Protein AF-A0A9P0KV35-F1 (afdb_monomer_lite)

Organism: Acanthoscelides obtectus (NCBI:txid200917)

InterPro domains:
  IPR023340 UMA domain [PS51497] (11-60)
  IPR038870 Ubiquitin-associated protein 1 [PTHR15960] (10-180)

Foldseek 3Di:
DDPDDDPPDPCVPPDDDDDPVPDPDDDDDDDPVVVVVVVVVVVVVVPPDPDPCPVVVVVVVVVVVVVVVVVVVVVVVVVVVVVVVVVVVVVVVVVVVVVPDDDDDDDDDDDDDDDDDPPPPPPPPPPPPPDDDPPDPDPDDPPPPPPVPPVVVVPPPPPDVCNPPDDDDDPPVVVVCVVVVVPPPPD

Sequence (187 aa):
MSWKQGLDCYTDSIKVKISEKYKPPLRINLPMTYAQRLVLNKQTQDSNLYYEFGLENSVLDQIKAWRGSRHQMLQERKIKLEKARDEIKECLQQIEQKTGNSTINTKNIESSSDNAVYQSMNHHSNILTPIPLSCTKNQVTMEVKDKNINISDFENDTYSPFDNMELKSINDIEELAQIWGQSWKLF

Secondary structure (DSSP, 8-state):
---------TTTTS-----GGGSPPPPP---HHHHHHHHHHHHHHHTS-----HHHHHHHHHHHHHHHHHHHHHHHHHHHHHHHHHHHHHHHHHHHHHTTS-----------------------SSTTS---------------------GGGSS-----TTTT-------HHHHHHHHHHGGGS--

Structure (mmCIF, N/CA/C/O backbone):
data_AF-A0A9P0KV35-F1
#
_entry.id   AF-A0A9P0KV35-F1
#
loop_
_atom_site.group_PDB
_atom_site.id
_atom_site.type_symbol
_atom_site.label_atom_id
_atom_site.label_alt_id
_atom_site.label_comp_id
_atom_site.label_asym_id
_atom_site.label_entity_id
_atom_site.label_seq_id
_atom_site.pdbx_PDB_ins_code
_atom_site.Cartn_x
_atom_site.Cartn_y
_atom_site.Cartn_z
_atom_site.occupancy
_atom_site.B_iso_or_equiv
_atom_site.auth_seq_id
_atom_site.auth_comp_id
_atom_site.auth_asym_id
_atom_site.auth_atom_id
_atom_site.pdbx_PDB_model_num
ATOM 1 N N . MET A 1 1 ? 14.636 -40.982 -34.889 1.00 40.19 1 MET A N 1
ATOM 2 C CA . MET A 1 1 ? 13.806 -41.170 -36.096 1.00 40.19 1 MET A CA 1
ATOM 3 C C . MET A 1 1 ? 14.377 -40.287 -37.187 1.00 40.19 1 MET A C 1
ATOM 5 O O . MET A 1 1 ? 14.419 -39.075 -37.023 1.00 40.19 1 MET A O 1
ATOM 9 N N . SER A 1 2 ? 14.957 -40.929 -38.196 1.00 50.44 2 SER A N 1
ATOM 10 C CA . SER A 1 2 ? 15.720 -40.317 -39.282 1.00 50.44 2 SER A CA 1
ATOM 11 C C . SER A 1 2 ? 14.780 -40.041 -40.451 1.00 50.44 2 SER A C 1
ATOM 13 O O . SER A 1 2 ? 14.241 -40.982 -41.024 1.00 50.44 2 SER A O 1
ATOM 15 N N . TRP A 1 3 ? 14.582 -38.772 -40.803 1.00 51.91 3 TRP A N 1
ATOM 16 C CA . TRP A 1 3 ? 13.937 -38.397 -42.060 1.00 51.91 3 TRP A CA 1
ATOM 17 C C . TRP A 1 3 ? 15.035 -38.172 -43.099 1.00 51.91 3 TRP A C 1
ATOM 19 O O . TRP A 1 3 ? 15.499 -37.054 -43.303 1.00 51.91 3 TRP A O 1
ATOM 29 N N . LYS A 1 4 ? 15.507 -39.255 -43.719 1.00 65.69 4 LYS A N 1
ATOM 30 C CA . LYS A 1 4 ? 16.316 -39.180 -44.939 1.00 65.69 4 LYS A CA 1
ATOM 31 C C . LYS A 1 4 ? 15.820 -40.193 -45.961 1.00 65.69 4 LYS A C 1
ATOM 33 O O . LYS A 1 4 ? 16.299 -41.315 -46.008 1.00 65.69 4 LYS A O 1
ATOM 38 N N . GLN A 1 5 ? 14.870 -39.735 -46.764 1.00 54.56 5 GLN A N 1
ATOM 39 C CA . GLN A 1 5 ? 14.552 -40.123 -48.141 1.00 54.56 5 GLN A CA 1
ATOM 40 C C . GLN A 1 5 ? 13.443 -39.148 -48.552 1.00 54.56 5 GLN A C 1
ATOM 42 O O . GLN A 1 5 ? 12.474 -38.992 -47.825 1.00 54.56 5 GLN A O 1
ATOM 47 N N . GLY A 1 6 ? 13.502 -38.391 -49.630 1.00 56.22 6 GLY A N 1
ATOM 48 C CA . GLY A 1 6 ? 14.409 -38.342 -50.755 1.00 56.22 6 GLY A CA 1
ATOM 49 C C . GLY A 1 6 ? 13.621 -37.586 -51.811 1.00 56.22 6 GLY A C 1
ATOM 50 O O . GLY A 1 6 ? 12.547 -38.031 -52.185 1.00 56.22 6 GLY A O 1
ATOM 51 N N . LEU A 1 7 ? 14.102 -36.423 -52.214 1.00 54.31 7 LEU A N 1
ATOM 52 C CA . LEU A 1 7 ? 13.703 -35.752 -53.441 1.00 54.31 7 LEU A CA 1
ATOM 53 C C . LEU A 1 7 ? 14.750 -34.661 -53.613 1.00 54.31 7 LEU A C 1
ATOM 55 O O . LEU A 1 7 ? 14.538 -33.516 -53.233 1.00 54.31 7 LEU A O 1
ATOM 59 N N . ASP A 1 8 ? 15.913 -35.049 -54.135 1.00 61.78 8 ASP A N 1
ATOM 60 C CA . ASP A 1 8 ? 16.726 -34.090 -54.871 1.00 61.78 8 ASP A CA 1
ATOM 61 C C . ASP A 1 8 ? 15.846 -33.712 -56.062 1.00 61.78 8 ASP A C 1
ATOM 63 O O . ASP A 1 8 ? 15.796 -34.425 -57.070 1.00 61.78 8 ASP A O 1
ATOM 67 N N . CYS A 1 9 ? 14.996 -32.695 -55.891 1.00 63.47 9 CYS A N 1
ATOM 68 C CA . CYS A 1 9 ? 14.119 -32.312 -56.974 1.00 63.47 9 CYS A CA 1
ATOM 69 C C . CYS A 1 9 ? 15.035 -31.820 -58.097 1.00 63.47 9 CYS A C 1
ATOM 71 O O . CYS A 1 9 ? 16.026 -31.133 -57.855 1.00 63.47 9 CYS A O 1
ATOM 73 N N . TYR A 1 10 ? 14.760 -32.231 -59.335 1.00 70.56 10 TYR A N 1
ATOM 74 C CA . TYR A 1 10 ? 15.577 -31.902 -60.513 1.00 70.56 10 TYR A CA 1
ATOM 75 C C . TYR A 1 10 ? 15.897 -30.393 -60.617 1.00 70.56 10 TYR A C 1
ATOM 77 O O . TYR A 1 10 ? 16.889 -29.990 -61.216 1.00 70.56 10 TYR A O 1
ATOM 85 N N . THR A 1 11 ? 15.079 -29.558 -59.974 1.00 77.88 11 THR A N 1
ATOM 86 C CA . THR A 1 11 ? 15.221 -28.109 -59.884 1.00 77.88 11 THR A CA 1
ATOM 87 C C . THR A 1 11 ? 16.122 -27.595 -58.752 1.00 77.88 11 THR A C 1
ATOM 89 O O . THR A 1 11 ? 16.560 -26.453 -58.842 1.00 77.88 11 THR A O 1
ATOM 92 N N . ASP A 1 12 ? 16.455 -28.385 -57.725 1.00 75.50 12 ASP A N 1
ATOM 93 C CA . ASP A 1 12 ? 17.283 -27.940 -56.584 1.00 75.50 12 ASP A CA 1
ATOM 94 C C . ASP A 1 12 ? 18.753 -27.713 -56.958 1.00 75.50 12 ASP A C 1
ATOM 96 O O . ASP A 1 12 ? 19.436 -26.876 -56.369 1.00 75.50 12 ASP A O 1
ATOM 100 N N . SER A 1 13 ? 19.254 -28.420 -57.973 1.00 78.50 13 SER A N 1
ATOM 101 C CA . SER A 1 13 ? 20.614 -28.222 -58.498 1.00 78.50 13 SER A CA 1
ATOM 102 C C . SER A 1 13 ? 20.710 -27.060 -59.500 1.00 78.50 13 SER A C 1
ATOM 104 O O . SER A 1 13 ? 21.805 -26.712 -59.954 1.00 78.50 13 SER A O 1
ATOM 106 N N . ILE A 1 14 ? 19.586 -26.402 -59.810 1.00 81.94 14 ILE A N 1
ATOM 107 C CA . ILE A 1 14 ? 19.532 -25.243 -60.701 1.00 81.94 14 ILE A CA 1
ATOM 108 C C . ILE A 1 14 ? 19.798 -23.972 -59.888 1.00 81.94 14 ILE A C 1
ATOM 110 O O . ILE A 1 14 ? 18.981 -23.523 -59.086 1.00 81.94 14 ILE A O 1
ATOM 114 N N . LYS A 1 15 ? 20.946 -23.331 -60.132 1.00 83.19 15 LYS A N 1
ATOM 115 C CA . LYS A 1 15 ? 21.285 -22.038 -59.519 1.00 83.19 15 LYS A CA 1
ATOM 116 C C . LYS A 1 15 ? 20.395 -20.933 -60.087 1.00 83.19 15 LYS A C 1
ATOM 118 O O . LYS A 1 15 ? 20.689 -20.364 -61.137 1.00 83.19 15 LYS A O 1
ATOM 123 N N . VAL A 1 16 ? 19.326 -20.597 -59.376 1.00 81.31 16 VAL A N 1
ATOM 124 C CA . VAL A 1 16 ? 18.454 -19.470 -59.725 1.00 81.31 16 VAL A CA 1
ATOM 125 C C . VAL A 1 16 ? 18.936 -18.177 -59.068 1.00 81.31 16 VAL A C 1
ATOM 127 O O . VAL A 1 16 ? 19.278 -18.138 -57.886 1.00 81.31 16 VAL A O 1
ATOM 130 N N . LYS A 1 17 ? 18.950 -17.080 -59.831 1.00 87.06 17 LYS A N 1
ATOM 131 C CA . LYS A 1 17 ? 19.185 -15.736 -59.292 1.00 87.06 17 LYS A CA 1
ATOM 132 C C . LYS A 1 17 ? 17.841 -15.065 -59.057 1.00 87.06 17 LYS A C 1
ATOM 134 O O . LYS A 1 17 ? 17.164 -14.656 -59.997 1.00 87.06 17 LYS A O 1
ATOM 139 N N . ILE A 1 18 ? 17.461 -14.939 -57.794 1.00 86.56 18 ILE A N 1
ATOM 140 C CA . ILE A 1 18 ? 16.239 -14.233 -57.416 1.00 86.56 18 ILE A CA 1
ATOM 141 C C . ILE A 1 18 ? 16.475 -12.728 -57.598 1.00 86.56 18 ILE A C 1
ATOM 143 O O . ILE A 1 18 ? 17.462 -12.173 -57.106 1.00 86.56 18 ILE A O 1
ATOM 147 N N . SER A 1 19 ? 15.579 -12.068 -58.330 1.00 90.25 19 SER A N 1
ATOM 148 C CA . SER A 1 19 ? 15.599 -10.608 -58.480 1.00 90.25 19 SER A CA 1
ATOM 149 C C . SER A 1 19 ? 15.106 -9.917 -57.205 1.00 90.25 19 SER A C 1
ATOM 151 O O . SER A 1 19 ? 14.366 -10.501 -56.418 1.00 90.25 19 SER A O 1
ATOM 153 N N . GLU A 1 20 ? 15.509 -8.664 -56.994 1.00 88.25 20 GLU A N 1
ATOM 154 C CA . GLU A 1 20 ? 15.182 -7.892 -55.785 1.00 88.25 20 GLU A CA 1
ATOM 155 C C . GLU A 1 20 ? 13.673 -7.818 -55.501 1.00 88.25 20 GLU A C 1
ATOM 157 O O . GLU A 1 20 ? 13.268 -7.918 -54.349 1.00 88.25 20 GLU A O 1
ATOM 162 N N . LYS A 1 21 ? 12.838 -7.789 -56.550 1.00 89.06 21 LYS A N 1
ATOM 163 C CA . LYS A 1 21 ? 11.367 -7.766 -56.454 1.00 89.06 21 LYS A CA 1
ATOM 164 C C . LYS A 1 21 ? 10.736 -8.986 -55.767 1.00 89.06 21 LYS A C 1
ATOM 166 O O . LYS A 1 21 ? 9.583 -8.914 -55.365 1.00 89.06 21 LYS A O 1
ATOM 171 N N . TYR A 1 22 ? 11.465 -10.099 -55.664 1.00 91.00 22 TYR A N 1
ATOM 172 C CA . TYR A 1 22 ? 11.008 -11.317 -54.984 1.00 91.00 22 TYR A CA 1
ATOM 173 C C . TYR A 1 22 ? 11.763 -11.580 -53.677 1.00 91.00 22 TYR A C 1
ATOM 175 O O . TYR A 1 22 ? 11.521 -12.594 -53.022 1.00 91.00 22 TYR A O 1
ATOM 183 N N . LYS A 1 23 ? 12.691 -10.697 -53.284 1.00 90.00 23 LYS A N 1
ATOM 184 C CA . LYS A 1 23 ? 13.297 -10.768 -51.955 1.00 90.00 23 LYS A CA 1
ATOM 185 C C . LYS A 1 23 ? 12.290 -10.241 -50.926 1.00 90.00 23 LYS A C 1
ATOM 187 O O . LYS A 1 23 ? 11.616 -9.248 -51.200 1.00 90.00 23 LYS A O 1
ATOM 192 N N . PRO A 1 24 ? 12.187 -10.859 -49.737 1.00 92.38 24 PRO A N 1
ATOM 193 C CA . PRO A 1 24 ? 11.413 -10.285 -48.647 1.00 92.38 24 PRO A CA 1
ATOM 194 C C . PRO A 1 24 ? 11.874 -8.848 -48.347 1.00 92.38 24 PRO A C 1
ATOM 196 O O . PRO A 1 24 ? 13.082 -8.589 -48.378 1.00 92.38 24 PRO A O 1
ATOM 199 N N . PRO A 1 25 ? 10.957 -7.921 -48.022 1.00 92.44 25 PRO A N 1
ATOM 200 C CA . PRO A 1 25 ? 11.324 -6.556 -47.661 1.00 92.44 25 PRO A CA 1
ATOM 201 C C . PRO A 1 25 ? 12.310 -6.521 -46.487 1.00 92.44 25 PRO A C 1
ATOM 203 O O . PRO A 1 25 ? 12.147 -7.269 -45.511 1.00 92.44 25 PRO A O 1
ATOM 206 N N . LEU A 1 26 ? 13.309 -5.633 -46.563 1.00 86.69 26 LEU A N 1
ATOM 207 C CA . LEU A 1 26 ? 14.276 -5.450 -45.481 1.00 86.69 26 LEU A CA 1
ATOM 208 C C . LEU A 1 26 ? 13.557 -5.065 -44.185 1.00 86.69 26 LEU A C 1
ATOM 210 O O . LEU A 1 26 ? 12.627 -4.258 -44.172 1.00 86.69 26 LEU A O 1
ATOM 214 N N . ARG A 1 27 ? 14.007 -5.646 -43.072 1.00 88.31 27 ARG A N 1
ATOM 215 C CA . ARG A 1 27 ? 13.524 -5.273 -41.743 1.00 88.31 27 ARG A CA 1
ATOM 216 C C . ARG A 1 27 ? 14.091 -3.900 -41.391 1.00 88.31 27 ARG A C 1
ATOM 218 O O . ARG A 1 27 ? 15.309 -3.731 -41.342 1.00 88.31 27 ARG A O 1
ATOM 225 N N . ILE A 1 28 ? 13.207 -2.939 -41.135 1.00 91.31 28 ILE A N 1
ATOM 226 C CA . ILE A 1 28 ? 13.602 -1.656 -40.560 1.00 91.31 28 ILE A CA 1
ATOM 227 C C . ILE A 1 28 ? 14.056 -1.893 -39.118 1.00 91.31 28 ILE A C 1
ATOM 229 O O . ILE A 1 28 ? 13.351 -2.519 -38.331 1.00 91.31 28 ILE A O 1
ATOM 233 N N . ASN A 1 29 ? 15.257 -1.430 -38.790 1.00 88.69 29 ASN A N 1
ATOM 234 C CA . ASN A 1 29 ? 15.793 -1.470 -37.436 1.00 88.69 29 ASN A CA 1
ATOM 235 C C . ASN A 1 29 ? 16.028 -0.040 -36.959 1.00 88.69 29 ASN A C 1
ATOM 237 O O . ASN A 1 29 ? 16.273 0.862 -37.764 1.00 88.69 29 ASN A O 1
ATOM 241 N N . LEU A 1 30 ? 15.960 0.163 -35.646 1.00 90.06 30 LEU A N 1
ATOM 242 C CA . LEU A 1 30 ? 16.326 1.445 -35.058 1.00 90.06 30 LEU A CA 1
ATOM 243 C C . LEU A 1 30 ? 17.824 1.710 -35.292 1.00 90.06 30 LEU A C 1
ATOM 245 O O . LEU A 1 30 ? 18.619 0.766 -35.235 1.00 90.06 30 LEU A O 1
ATOM 249 N N . PRO A 1 31 ? 18.236 2.974 -35.509 1.00 93.56 31 PRO A N 1
ATOM 250 C CA . PRO A 1 31 ? 19.646 3.337 -35.486 1.00 93.56 31 PRO A CA 1
ATOM 251 C C . PRO A 1 31 ? 20.311 2.835 -34.201 1.00 93.56 31 PRO A C 1
ATOM 253 O O . PRO A 1 31 ? 19.701 2.869 -33.129 1.00 93.56 31 PRO A O 1
ATOM 256 N N . MET A 1 32 ? 21.569 2.398 -34.296 1.00 89.75 32 MET A N 1
ATOM 257 C CA . MET A 1 32 ? 22.283 1.748 -33.188 1.00 89.75 32 MET A CA 1
ATOM 258 C C . MET A 1 32 ? 22.246 2.567 -31.887 1.00 89.75 32 MET A C 1
ATOM 260 O O . MET A 1 32 ? 22.064 2.023 -30.800 1.00 89.75 32 MET A O 1
ATOM 264 N N . THR A 1 33 ? 22.332 3.892 -32.010 1.00 92.62 33 THR A N 1
ATOM 265 C CA . THR A 1 33 ? 22.268 4.843 -30.893 1.00 92.62 33 THR A CA 1
ATOM 266 C C . THR A 1 33 ? 20.941 4.788 -30.132 1.00 92.62 33 THR A C 1
ATOM 268 O O . THR A 1 33 ? 20.923 4.893 -28.905 1.00 92.62 33 THR A O 1
ATOM 271 N N . TYR A 1 34 ? 19.824 4.591 -30.836 1.00 92.00 34 TYR A N 1
ATOM 272 C CA . TYR A 1 34 ? 18.504 4.447 -30.226 1.00 92.00 34 TYR A CA 1
ATOM 273 C C . TYR A 1 34 ? 18.349 3.094 -29.537 1.00 92.00 34 TYR A C 1
ATOM 275 O O . TYR A 1 34 ? 17.873 3.045 -28.404 1.00 92.00 34 TYR A O 1
ATOM 283 N N . ALA A 1 35 ? 18.798 2.009 -30.174 1.00 90.62 35 ALA A N 1
ATOM 284 C CA . ALA A 1 35 ? 18.746 0.675 -29.577 1.00 90.62 35 ALA A CA 1
ATOM 285 C C . ALA A 1 35 ? 19.538 0.612 -28.256 1.00 90.62 35 ALA A C 1
ATOM 287 O O . ALA A 1 35 ? 19.029 0.120 -27.251 1.00 90.62 35 ALA A O 1
ATOM 288 N N . GLN A 1 36 ? 20.743 1.189 -28.223 1.00 90.06 36 GLN A N 1
ATOM 289 C CA . GLN A 1 36 ? 21.583 1.245 -27.019 1.00 90.06 36 GLN A CA 1
ATOM 290 C C . GLN A 1 36 ? 20.939 2.050 -25.884 1.00 90.06 36 GLN A C 1
ATOM 292 O O . GLN A 1 36 ? 20.957 1.614 -24.733 1.00 90.06 36 GLN A O 1
ATOM 297 N N . ARG A 1 37 ? 20.323 3.198 -26.197 1.00 88.00 37 ARG A N 1
ATOM 298 C CA . ARG A 1 37 ? 19.627 4.024 -25.197 1.00 88.00 37 ARG A CA 1
ATOM 299 C C . ARG A 1 37 ? 18.471 3.273 -24.540 1.00 88.00 37 ARG A C 1
ATOM 301 O O . ARG A 1 37 ? 18.285 3.381 -23.333 1.00 88.00 37 ARG A O 1
ATOM 308 N N . LEU A 1 38 ? 17.708 2.505 -25.317 1.00 84.94 38 LEU A N 1
ATOM 309 C CA . LEU A 1 38 ? 16.605 1.701 -24.789 1.00 84.94 38 LEU A CA 1
ATOM 310 C C . LEU A 1 38 ? 17.100 0.598 -23.846 1.00 84.94 38 LEU A C 1
ATOM 312 O O . LEU A 1 38 ? 16.481 0.375 -22.810 1.00 84.94 38 LEU A O 1
ATOM 316 N N . VAL A 1 39 ? 18.224 -0.049 -24.167 1.00 85.81 39 VAL A N 1
ATOM 317 C CA . VAL A 1 39 ? 18.840 -1.067 -23.298 1.00 85.81 39 VAL A CA 1
ATOM 318 C C . VAL A 1 39 ? 19.304 -0.456 -21.974 1.00 85.81 39 VAL A C 1
ATOM 320 O O . VAL A 1 39 ? 18.987 -0.998 -20.919 1.00 85.81 39 VAL A O 1
ATOM 323 N N . LEU A 1 40 ? 19.982 0.696 -22.016 1.00 81.81 40 LEU A N 1
ATOM 324 C CA . LEU A 1 40 ? 20.410 1.414 -20.810 1.00 81.81 40 LEU A CA 1
ATOM 325 C C . LEU A 1 40 ? 19.214 1.838 -19.950 1.00 81.81 40 LEU A C 1
ATOM 327 O O . LEU A 1 40 ? 19.202 1.588 -18.748 1.00 81.81 40 LEU A O 1
ATOM 331 N N . ASN A 1 41 ? 18.175 2.405 -20.570 1.00 74.44 41 ASN A N 1
ATOM 332 C CA . ASN A 1 41 ? 16.956 2.793 -19.864 1.00 74.44 41 ASN A CA 1
ATOM 333 C C . ASN A 1 41 ? 16.262 1.584 -19.229 1.00 74.44 41 ASN A C 1
ATOM 335 O O . ASN A 1 41 ? 15.834 1.664 -18.081 1.00 74.44 41 ASN A O 1
ATOM 339 N N . LYS A 1 42 ? 16.178 0.452 -19.936 1.00 74.94 42 LYS A N 1
ATOM 340 C CA . LYS A 1 42 ? 15.613 -0.781 -19.380 1.00 74.94 42 LYS A CA 1
ATOM 341 C C . LYS A 1 42 ? 16.392 -1.231 -18.144 1.00 74.94 42 LYS A C 1
ATOM 343 O O . LYS A 1 42 ? 15.787 -1.501 -17.117 1.00 74.94 42 LYS A O 1
ATOM 348 N N . GLN A 1 43 ? 17.720 -1.213 -18.207 1.00 70.19 43 GLN A N 1
ATOM 349 C CA . GLN A 1 43 ? 18.556 -1.579 -17.068 1.00 70.19 43 GLN A CA 1
ATOM 350 C C . GLN A 1 43 ? 18.368 -0.636 -15.869 1.00 70.19 43 GLN A C 1
ATOM 352 O O . GLN A 1 43 ? 18.349 -1.106 -14.737 1.00 70.19 43 GLN A O 1
ATOM 357 N N . THR A 1 44 ? 18.151 0.665 -16.102 1.00 66.06 44 THR A N 1
ATOM 358 C CA . THR A 1 44 ? 17.812 1.618 -15.026 1.00 66.06 44 THR A CA 1
ATOM 359 C C . THR A 1 44 ? 16.394 1.462 -14.474 1.00 66.06 44 THR A C 1
ATOM 361 O O . THR A 1 44 ? 16.151 1.845 -13.337 1.00 66.06 44 THR A O 1
ATOM 364 N N . GLN A 1 45 ? 15.449 0.933 -15.256 1.00 62.72 45 GLN A N 1
ATOM 365 C CA . GLN A 1 45 ? 14.087 0.643 -14.789 1.00 62.72 45 GLN A CA 1
ATOM 366 C C . GLN A 1 45 ? 14.074 -0.636 -13.947 1.00 62.72 45 GLN A C 1
ATOM 368 O O . GLN A 1 45 ? 13.522 -0.651 -12.850 1.00 62.72 45 GLN A O 1
ATOM 373 N N . ASP A 1 46 ? 14.763 -1.675 -14.423 1.00 64.00 46 ASP A N 1
ATOM 374 C CA . ASP A 1 46 ? 14.884 -2.959 -13.732 1.00 64.00 46 ASP A CA 1
ATOM 375 C C . ASP A 1 46 ? 15.674 -2.823 -12.414 1.00 64.00 46 ASP A C 1
ATOM 377 O O . ASP A 1 46 ? 15.427 -3.562 -11.464 1.00 64.00 46 ASP A O 1
ATOM 381 N N . SER A 1 47 ? 16.600 -1.857 -12.318 1.00 64.81 47 SER A N 1
ATOM 382 C CA . SER A 1 47 ? 17.420 -1.656 -11.118 1.00 64.81 47 SER A CA 1
ATOM 383 C C . SER A 1 47 ? 16.745 -0.873 -9.990 1.00 64.81 47 SER A C 1
ATOM 385 O O . SER A 1 47 ? 17.353 -0.769 -8.928 1.00 64.81 47 SER A O 1
ATOM 387 N N . ASN A 1 48 ? 15.571 -0.257 -10.195 1.00 64.62 48 ASN A N 1
ATOM 388 C CA . ASN A 1 48 ? 15.180 0.869 -9.335 1.00 64.62 48 ASN A CA 1
ATOM 389 C C . ASN A 1 48 ? 13.873 0.756 -8.547 1.00 64.62 48 ASN A C 1
ATOM 391 O O . ASN A 1 48 ? 13.582 1.682 -7.803 1.00 64.62 48 ASN A O 1
ATOM 395 N N . LEU A 1 49 ? 13.080 -0.316 -8.625 1.00 66.06 49 LEU A N 1
ATOM 396 C CA . LEU A 1 49 ? 11.815 -0.363 -7.867 1.00 66.06 49 LEU A CA 1
ATOM 397 C C . LEU A 1 49 ? 11.410 -1.780 -7.433 1.00 66.06 49 LEU A C 1
ATOM 399 O O . LEU A 1 49 ? 10.265 -2.185 -7.622 1.00 66.06 49 LEU A O 1
ATOM 403 N N . TYR A 1 50 ? 12.317 -2.549 -6.822 1.00 78.81 50 TYR A N 1
ATOM 404 C CA . TYR A 1 50 ? 11.873 -3.728 -6.073 1.00 78.81 50 TYR A CA 1
ATOM 405 C C . TYR A 1 50 ? 11.344 -3.282 -4.707 1.00 78.81 50 TYR A C 1
ATOM 407 O O . TYR A 1 50 ? 12.083 -3.188 -3.728 1.00 78.81 50 TYR A O 1
ATOM 415 N N . TYR A 1 51 ? 10.063 -2.923 -4.671 1.00 87.81 51 TYR A N 1
ATOM 416 C CA . TYR A 1 51 ? 9.378 -2.567 -3.439 1.00 87.81 51 TYR A CA 1
ATOM 417 C C . TYR A 1 51 ? 8.791 -3.817 -2.778 1.00 87.81 51 TYR A C 1
ATOM 419 O O . TYR A 1 51 ? 7.877 -4.438 -3.314 1.00 87.81 51 TYR A O 1
ATOM 427 N N . GLU A 1 52 ? 9.324 -4.192 -1.614 1.00 90.38 52 GLU A N 1
ATOM 428 C CA . GLU A 1 52 ? 8.996 -5.456 -0.932 1.00 90.38 52 GLU A CA 1
ATOM 429 C C . GLU A 1 52 ? 7.764 -5.360 -0.005 1.00 90.38 52 GLU A C 1
ATOM 431 O O . GLU A 1 52 ? 7.380 -6.338 0.628 1.00 90.38 52 GLU A O 1
ATOM 436 N N . PHE A 1 53 ? 7.121 -4.190 0.096 1.00 93.62 53 PHE A N 1
ATOM 437 C CA . PHE A 1 53 ? 5.946 -3.947 0.955 1.00 93.62 53 PHE A CA 1
ATOM 438 C C . PHE A 1 53 ? 6.124 -4.338 2.443 1.00 93.62 53 PHE A C 1
ATOM 440 O O . PHE A 1 53 ? 5.155 -4.587 3.167 1.00 93.62 53 PHE A O 1
ATOM 447 N N . GLY A 1 54 ? 7.367 -4.431 2.929 1.00 95.56 54 GLY A N 1
ATOM 448 C CA . GLY A 1 54 ? 7.655 -4.897 4.290 1.00 95.56 54 GLY A CA 1
ATOM 449 C C . GLY A 1 54 ? 7.058 -3.993 5.374 1.00 95.56 54 GLY A C 1
ATOM 450 O O . GLY A 1 54 ? 6.564 -4.480 6.393 1.00 95.56 54 GLY A O 1
ATOM 451 N N . LEU A 1 55 ? 7.044 -2.678 5.135 1.00 95.44 55 LEU A N 1
ATOM 452 C CA . LEU A 1 55 ? 6.461 -1.707 6.059 1.00 95.44 55 LEU A CA 1
ATOM 453 C C . LEU A 1 55 ? 4.939 -1.850 6.130 1.00 95.44 55 LEU A C 1
ATOM 455 O O . LEU A 1 55 ? 4.380 -1.869 7.222 1.00 95.44 55 LEU A O 1
ATOM 459 N N . GLU A 1 56 ? 4.270 -1.983 4.989 1.00 97.12 56 GLU A N 1
ATOM 460 C CA . GLU A 1 56 ? 2.821 -2.150 4.897 1.00 97.12 56 GLU A CA 1
ATOM 461 C C . GLU A 1 56 ? 2.368 -3.386 5.647 1.00 97.12 56 GLU A C 1
ATOM 463 O O . GLU A 1 56 ? 1.427 -3.314 6.434 1.00 97.12 56 GLU A O 1
ATOM 468 N N . ASN A 1 57 ? 3.062 -4.505 5.438 1.00 97.56 57 ASN A N 1
ATOM 469 C CA . ASN A 1 57 ? 2.748 -5.752 6.120 1.00 97.56 57 ASN A CA 1
ATOM 470 C C . ASN A 1 57 ? 2.889 -5.592 7.642 1.00 97.56 57 ASN A C 1
ATOM 472 O O . ASN A 1 57 ? 1.967 -5.932 8.383 1.00 97.56 57 ASN A O 1
ATOM 476 N N . SER A 1 58 ? 3.976 -4.965 8.103 1.00 98.12 58 SER A N 1
ATOM 477 C CA . SER A 1 58 ? 4.196 -4.672 9.527 1.00 98.12 58 SER A CA 1
ATOM 478 C C . SER A 1 58 ? 3.112 -3.760 10.121 1.00 98.12 58 SER A C 1
ATOM 480 O O . SER A 1 58 ? 2.552 -4.041 11.184 1.00 98.12 58 SER A O 1
ATOM 482 N N . VAL A 1 59 ? 2.749 -2.687 9.413 1.00 98.25 59 VAL A N 1
ATOM 483 C CA . VAL A 1 59 ? 1.698 -1.750 9.838 1.00 98.25 59 VAL A CA 1
ATOM 484 C C . VAL A 1 59 ? 0.335 -2.442 9.892 1.00 98.25 59 VAL A C 1
ATOM 486 O O . VAL A 1 59 ? -0.418 -2.250 10.848 1.00 98.25 59 VAL A O 1
AT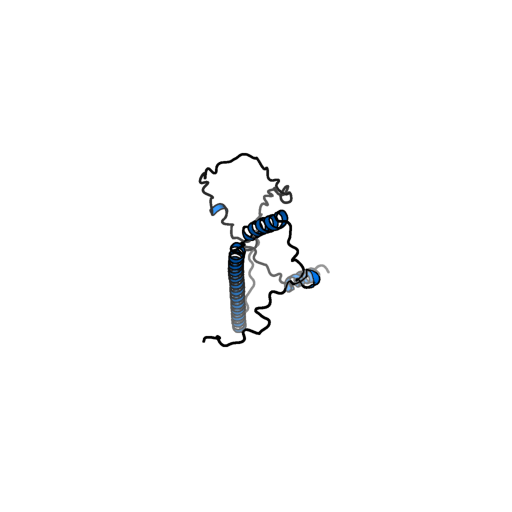OM 489 N N . LEU A 1 60 ? 0.009 -3.275 8.902 1.00 97.94 60 LEU A N 1
ATOM 490 C CA . LEU A 1 60 ? -1.241 -4.033 8.883 1.00 97.94 60 LEU A CA 1
ATOM 491 C C . LEU A 1 60 ? -1.346 -4.983 10.075 1.00 97.94 60 LEU A C 1
ATOM 493 O O . LEU A 1 60 ? -2.418 -5.081 10.676 1.00 97.94 60 LEU A O 1
ATOM 497 N N . ASP A 1 61 ? -0.259 -5.654 10.439 1.00 98.00 61 ASP A N 1
ATOM 498 C CA . ASP A 1 61 ? -0.254 -6.573 11.574 1.00 98.00 61 ASP A CA 1
ATOM 499 C C . ASP A 1 61 ? -0.410 -5.838 12.909 1.00 98.00 61 ASP A C 1
ATOM 501 O O . ASP A 1 61 ? -1.223 -6.255 13.741 1.00 98.00 61 ASP A O 1
ATOM 505 N N . GLN A 1 62 ? 0.236 -4.680 13.080 1.00 97.94 62 GLN A N 1
ATOM 506 C CA . GLN A 1 62 ? -0.007 -3.823 14.248 1.00 97.94 62 GLN A CA 1
ATOM 507 C C . GLN A 1 62 ? -1.464 -3.350 14.325 1.00 97.94 62 GLN A C 1
ATOM 509 O O . GLN A 1 62 ? -2.094 -3.437 15.382 1.00 97.94 62 GLN A O 1
ATOM 514 N N . ILE A 1 63 ? -2.045 -2.906 13.206 1.00 97.81 63 ILE A N 1
ATOM 515 C CA . ILE A 1 63 ? -3.446 -2.466 13.162 1.00 97.81 63 ILE A CA 1
ATOM 516 C C . ILE A 1 63 ? -4.390 -3.609 13.551 1.00 97.81 63 ILE A C 1
ATOM 518 O O . ILE A 1 63 ? -5.344 -3.382 14.302 1.00 97.81 63 ILE A O 1
ATOM 522 N N . LYS A 1 64 ? -4.149 -4.833 13.067 1.00 97.56 64 LYS A N 1
ATOM 523 C CA . LYS A 1 64 ? -4.948 -6.010 13.448 1.00 97.56 64 LYS A CA 1
ATOM 524 C C . LYS A 1 64 ? -4.848 -6.280 14.948 1.00 97.56 64 LYS A C 1
ATOM 526 O O . LYS A 1 64 ? -5.886 -6.464 15.584 1.00 97.56 64 LYS A O 1
ATOM 531 N N . ALA A 1 65 ? -3.642 -6.239 15.515 1.00 97.12 65 ALA A N 1
ATOM 532 C CA . ALA A 1 65 ? -3.430 -6.435 16.947 1.00 97.12 65 ALA A CA 1
ATOM 533 C C . ALA A 1 65 ? -4.193 -5.391 17.784 1.00 97.12 65 ALA A C 1
ATOM 535 O O . ALA A 1 65 ? -4.927 -5.747 18.707 1.00 97.12 65 ALA A O 1
ATOM 536 N N . TRP A 1 66 ? -4.113 -4.107 17.417 1.00 96.94 66 TRP A N 1
ATOM 537 C CA . TRP A 1 66 ? -4.834 -3.037 18.116 1.00 96.94 66 TRP A CA 1
ATOM 538 C C . TRP A 1 66 ? -6.350 -3.154 17.988 1.00 96.94 66 TRP A C 1
ATOM 540 O O . TRP A 1 66 ? -7.071 -2.907 18.957 1.00 96.94 66 TRP A O 1
ATOM 550 N N . ARG A 1 67 ? -6.858 -3.546 16.814 1.00 96.25 67 ARG A N 1
ATOM 551 C CA . ARG A 1 67 ? -8.292 -3.811 16.629 1.00 96.25 67 ARG A CA 1
ATOM 552 C C . ARG A 1 67 ? -8.759 -4.961 17.515 1.00 96.25 67 ARG A C 1
ATOM 554 O O . ARG A 1 67 ? -9.794 -4.817 18.158 1.00 96.25 67 ARG A O 1
ATOM 561 N N . GLY A 1 68 ? -7.990 -6.049 17.585 1.00 95.56 68 GLY A N 1
ATOM 562 C CA . GLY A 1 68 ? -8.277 -7.186 18.462 1.00 95.56 68 GLY A CA 1
ATOM 563 C C . GLY A 1 68 ? -8.325 -6.780 19.935 1.00 95.56 68 GLY A C 1
ATOM 564 O O . GLY A 1 68 ? -9.334 -7.005 20.597 1.00 95.56 68 GLY A O 1
ATOM 565 N N . SER A 1 69 ? -7.291 -6.084 20.415 1.00 92.00 69 SER A N 1
ATOM 566 C CA . SER A 1 69 ? -7.213 -5.609 21.803 1.00 92.00 69 SER A CA 1
ATOM 567 C C . SER A 1 69 ? -8.374 -4.674 22.170 1.00 92.00 69 SER A C 1
ATOM 569 O O . SER A 1 69 ? -9.048 -4.878 23.179 1.00 92.00 69 SER A O 1
ATOM 571 N N . ARG A 1 70 ? -8.693 -3.693 21.312 1.00 92.38 70 ARG A N 1
ATOM 572 C CA . ARG A 1 70 ? -9.836 -2.790 21.534 1.00 92.38 70 ARG A CA 1
ATOM 573 C C . ARG A 1 70 ? -11.169 -3.530 21.522 1.00 92.38 70 ARG A C 1
ATOM 575 O O . ARG A 1 70 ? -12.047 -3.213 22.320 1.00 92.38 70 ARG A O 1
ATOM 582 N N . HIS A 1 71 ? -11.333 -4.500 20.626 1.00 93.69 71 HIS A N 1
ATOM 583 C CA . HIS A 1 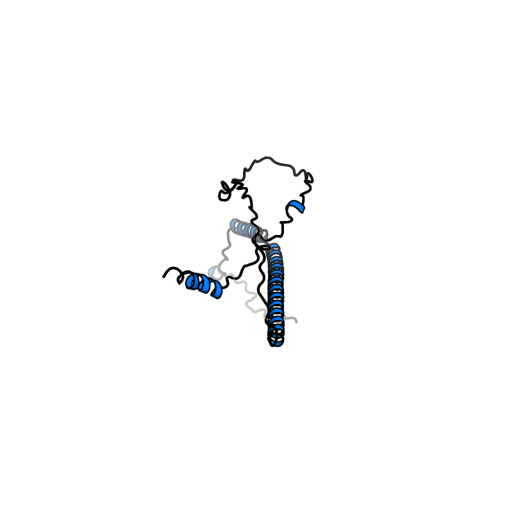71 ? -12.547 -5.304 20.564 1.00 93.69 71 HIS A CA 1
ATOM 584 C C . HIS A 1 71 ? -12.739 -6.119 21.843 1.00 93.69 71 HIS A C 1
ATOM 586 O O . HIS A 1 71 ? -13.822 -6.084 22.424 1.00 93.69 71 HIS A O 1
ATOM 592 N N . GLN A 1 72 ? -11.681 -6.777 22.318 1.00 93.38 72 GLN A N 1
ATOM 593 C CA . GLN A 1 72 ? -11.700 -7.526 23.569 1.00 93.38 72 GLN A CA 1
ATOM 594 C C . GLN A 1 72 ? -12.044 -6.621 24.759 1.00 93.38 72 GLN A C 1
ATOM 596 O O . GLN A 1 72 ? -12.957 -6.937 25.515 1.00 93.38 72 GLN A O 1
ATOM 601 N N . MET A 1 73 ? -11.407 -5.452 24.873 1.00 91.50 73 MET A N 1
ATOM 602 C CA . MET A 1 73 ? -11.697 -4.487 25.941 1.00 91.50 73 MET A CA 1
ATOM 603 C C . MET A 1 73 ? -13.179 -4.074 25.961 1.00 91.50 73 MET A C 1
ATOM 605 O O . MET A 1 73 ? -13.804 -3.995 27.021 1.00 91.50 73 MET A O 1
ATOM 609 N N . LEU A 1 74 ? -13.768 -3.828 24.787 1.00 94.00 74 LEU A N 1
ATOM 610 C CA . LEU A 1 74 ? -15.188 -3.495 24.670 1.00 94.00 74 LEU A CA 1
ATOM 611 C C . LEU A 1 74 ? -16.094 -4.675 25.041 1.00 94.00 74 LEU A C 1
ATOM 613 O O . LEU A 1 74 ? -17.104 -4.469 25.715 1.00 94.00 74 LEU A O 1
ATOM 617 N N . GLN A 1 75 ? -15.744 -5.896 24.629 1.00 94.00 75 GLN A N 1
ATOM 618 C CA . GLN A 1 75 ? -16.485 -7.101 25.001 1.00 94.00 75 GLN A CA 1
ATOM 619 C C . GLN A 1 75 ? -16.447 -7.335 26.514 1.00 94.00 75 GLN A C 1
ATOM 621 O O . GLN A 1 75 ? -17.498 -7.520 27.124 1.00 94.00 75 GLN A O 1
ATOM 626 N N . GLU A 1 76 ? -15.272 -7.250 27.136 1.00 94.31 76 GLU A N 1
ATOM 627 C CA . GLU A 1 76 ? -15.109 -7.390 28.585 1.00 94.31 76 GLU A CA 1
ATOM 628 C C . GLU A 1 76 ? -15.911 -6.333 29.345 1.00 94.31 76 GLU A C 1
ATOM 630 O O . GLU A 1 76 ? -16.614 -6.656 30.303 1.00 94.31 76 GLU A O 1
ATOM 635 N N . ARG A 1 77 ? -15.876 -5.072 28.893 1.00 93.38 77 ARG A N 1
ATOM 636 C CA . ARG A 1 77 ? -16.698 -4.000 29.469 1.00 93.38 77 ARG A CA 1
ATOM 637 C C . ARG A 1 77 ? -18.190 -4.309 29.354 1.00 93.38 77 ARG A C 1
ATOM 639 O O . ARG A 1 77 ? -18.925 -4.097 30.315 1.00 93.38 77 ARG A O 1
ATOM 646 N N . LYS A 1 78 ? -18.640 -4.808 28.199 1.00 94.44 78 LYS A N 1
ATOM 647 C CA . LYS A 1 78 ? -20.042 -5.182 27.978 1.00 94.44 78 LYS A CA 1
ATOM 648 C C . LYS A 1 78 ? -20.468 -6.321 28.907 1.00 94.44 78 LYS A C 1
ATOM 650 O O . LYS A 1 78 ? -21.530 -6.226 29.510 1.00 94.44 78 LYS A O 1
ATOM 655 N N . ILE A 1 79 ? -19.630 -7.346 29.062 1.00 95.31 79 ILE A N 1
ATOM 656 C CA . ILE A 1 79 ? -19.881 -8.479 29.966 1.00 95.31 79 ILE A CA 1
ATOM 657 C C . ILE A 1 79 ? -19.975 -8.000 31.418 1.00 95.31 79 ILE A C 1
ATOM 659 O O . ILE A 1 79 ? -20.918 -8.356 32.117 1.00 95.31 79 ILE A O 1
ATOM 663 N N . LYS A 1 80 ? -19.038 -7.152 31.863 1.00 94.31 80 LYS A N 1
ATOM 664 C CA . LYS A 1 80 ? -19.050 -6.583 33.221 1.00 94.31 80 LYS A CA 1
ATOM 665 C C . LYS A 1 80 ? -20.317 -5.768 33.491 1.00 94.31 80 LYS A C 1
ATOM 667 O O . LYS A 1 80 ? -20.917 -5.920 34.549 1.00 94.31 80 LYS A O 1
ATOM 672 N N . LEU A 1 81 ? -20.736 -4.937 32.535 1.00 92.56 81 LEU A N 1
ATOM 673 C CA . LEU A 1 81 ? -21.964 -4.144 32.642 1.00 92.56 81 LEU A CA 1
ATOM 674 C C . LEU A 1 81 ? -23.221 -5.014 32.706 1.00 92.56 81 LEU A C 1
ATOM 676 O O . LEU A 1 81 ? -24.111 -4.716 33.496 1.00 92.56 81 LEU A O 1
ATOM 680 N N . GLU A 1 82 ? -23.302 -6.070 31.894 1.00 92.94 82 GLU A N 1
ATOM 681 C CA . GLU A 1 82 ? -24.452 -6.980 31.927 1.00 92.94 82 GLU A CA 1
ATOM 682 C C . GLU A 1 82 ? -24.521 -7.726 33.262 1.00 92.94 82 GLU A C 1
ATOM 684 O O . GLU A 1 82 ? -25.568 -7.742 33.900 1.00 92.94 82 GLU A O 1
ATOM 689 N N . LYS A 1 83 ? -23.378 -8.218 33.759 1.00 94.12 83 LYS A N 1
ATOM 690 C CA . LYS A 1 83 ? -23.302 -8.863 35.073 1.00 94.12 83 LYS A CA 1
ATOM 691 C C . LYS A 1 83 ? -23.749 -7.927 36.200 1.00 94.12 83 LYS A C 1
ATOM 693 O O . LYS A 1 83 ? -24.566 -8.319 37.022 1.00 94.12 83 LYS A O 1
ATOM 698 N N . ALA A 1 84 ? -23.269 -6.682 36.209 1.00 91.81 84 ALA A N 1
ATOM 699 C CA . ALA A 1 84 ? -23.676 -5.691 37.206 1.00 91.81 84 ALA A CA 1
ATOM 700 C C . ALA A 1 84 ? -25.182 -5.379 37.128 1.00 91.81 84 ALA A C 1
ATOM 702 O O . ALA A 1 84 ? -25.834 -5.215 38.155 1.00 91.81 84 ALA A O 1
ATOM 703 N N . ARG A 1 85 ? -25.762 -5.326 35.920 1.00 91.50 85 ARG A N 1
ATOM 704 C CA . ARG A 1 85 ? -27.214 -5.158 35.744 1.00 91.50 85 ARG A CA 1
ATOM 705 C C . ARG A 1 85 ? -27.999 -6.330 36.313 1.00 91.50 85 ARG A C 1
ATOM 707 O O . ARG A 1 85 ? -29.032 -6.098 36.934 1.00 91.50 85 ARG A O 1
ATOM 714 N N . ASP A 1 86 ? -27.537 -7.554 36.097 1.00 91.38 86 ASP A N 1
ATOM 715 C CA . ASP A 1 86 ? -28.212 -8.744 36.610 1.00 91.38 86 ASP A CA 1
ATOM 716 C C . ASP A 1 86 ? -28.091 -8.853 38.137 1.00 91.38 86 ASP A C 1
ATOM 718 O O . ASP A 1 86 ? -29.095 -9.111 38.796 1.00 91.38 86 ASP A O 1
ATOM 722 N N . GLU A 1 87 ? -26.930 -8.521 38.712 1.00 91.25 87 GLU A N 1
ATOM 723 C CA . GLU A 1 87 ? -26.733 -8.421 40.169 1.00 91.25 87 GLU A CA 1
ATOM 724 C C . GLU A 1 87 ? -27.667 -7.371 40.806 1.00 91.25 87 GLU A C 1
ATOM 726 O O . GLU A 1 87 ? -28.280 -7.623 41.845 1.00 91.25 87 GLU A O 1
ATOM 731 N N . ILE A 1 88 ? -27.840 -6.205 40.167 1.00 86.94 88 ILE A N 1
ATOM 732 C CA . ILE A 1 88 ? -28.777 -5.167 40.629 1.00 86.94 88 ILE A CA 1
ATOM 733 C C . ILE A 1 88 ? -30.225 -5.674 40.581 1.00 86.94 88 ILE A C 1
ATOM 735 O O . ILE A 1 88 ? -30.968 -5.479 41.544 1.00 86.94 88 ILE A O 1
ATOM 739 N N . LYS A 1 89 ? -30.639 -6.331 39.486 1.00 89.06 89 LYS A N 1
ATOM 740 C CA . LYS A 1 89 ? -31.995 -6.900 39.367 1.00 89.06 89 LYS A CA 1
ATOM 741 C C . LYS A 1 89 ? -32.253 -7.957 40.439 1.00 89.06 89 LYS A C 1
ATOM 743 O O . LYS A 1 89 ? -33.326 -7.955 41.035 1.00 89.06 89 LYS A O 1
ATOM 748 N N . GLU A 1 90 ? -31.284 -8.833 40.695 1.00 89.25 90 GLU A N 1
ATOM 749 C CA . GLU A 1 90 ? -31.400 -9.869 41.723 1.00 89.25 90 GLU A CA 1
ATOM 750 C C . GLU A 1 90 ? -31.534 -9.250 43.124 1.00 89.25 90 GLU A C 1
ATOM 752 O O . GLU A 1 90 ? -32.418 -9.637 43.889 1.00 89.25 90 GLU A O 1
ATOM 757 N N . CYS A 1 91 ? -30.729 -8.229 43.439 1.00 84.25 91 CYS A N 1
ATOM 758 C CA . CYS A 1 91 ? -30.825 -7.492 44.700 1.00 84.25 91 CYS A CA 1
ATOM 759 C C . CYS A 1 91 ? -32.204 -6.830 44.877 1.00 84.25 91 CYS A C 1
ATOM 761 O O . CYS A 1 91 ? -32.830 -6.976 45.929 1.00 84.25 91 CYS A O 1
ATOM 763 N N . LEU A 1 92 ? -32.726 -6.170 43.835 1.00 80.50 92 LEU A N 1
ATOM 764 C CA . LEU A 1 92 ? -34.064 -5.567 43.857 1.00 80.50 92 LEU A CA 1
ATOM 765 C C . LEU A 1 92 ? -35.162 -6.612 44.092 1.00 80.50 92 LEU A C 1
ATOM 767 O O . LEU A 1 92 ? -36.042 -6.398 44.923 1.00 80.50 92 LEU A O 1
ATOM 771 N N . GLN A 1 93 ? -35.077 -7.772 43.440 1.00 82.00 93 GLN A N 1
ATOM 772 C CA . GLN A 1 93 ? -36.060 -8.844 43.603 1.00 82.00 93 GLN A CA 1
ATOM 773 C C . GLN A 1 93 ? -36.039 -9.439 45.023 1.00 82.00 93 GLN A C 1
ATOM 775 O O . GLN A 1 93 ? -37.089 -9.756 45.586 1.00 82.00 93 GLN A O 1
ATOM 780 N N . GLN A 1 94 ? -34.860 -9.540 45.648 1.00 75.50 94 GLN A N 1
ATOM 781 C CA . GLN A 1 94 ? -34.732 -9.944 47.053 1.00 75.50 94 GLN A CA 1
ATOM 782 C C . GLN A 1 94 ? -35.282 -8.884 48.024 1.00 75.50 94 GLN A C 1
ATOM 784 O O . GLN A 1 94 ? -35.870 -9.240 49.049 1.00 75.50 94 GLN A O 1
ATOM 789 N N . ILE A 1 95 ? -35.122 -7.592 47.714 1.00 68.44 95 ILE A N 1
ATOM 790 C CA . ILE A 1 95 ? -35.701 -6.490 48.497 1.00 68.44 95 ILE A CA 1
ATOM 791 C C . ILE A 1 95 ? -37.230 -6.514 48.396 1.00 68.44 95 ILE A C 1
ATOM 793 O O . ILE A 1 95 ? -37.898 -6.424 49.426 1.00 68.44 95 ILE A O 1
ATOM 797 N N . GLU A 1 96 ? -37.805 -6.715 47.209 1.00 63.28 96 GLU A N 1
ATOM 798 C CA . GLU A 1 96 ? -39.262 -6.805 47.024 1.00 63.28 96 GLU A CA 1
ATOM 799 C C . GLU A 1 96 ? -39.871 -7.989 47.791 1.00 63.28 96 GLU A C 1
ATOM 801 O O . GLU A 1 96 ? -40.926 -7.846 48.407 1.00 63.28 96 GLU A O 1
ATOM 806 N N . GLN A 1 97 ? -39.177 -9.130 47.863 1.00 61.09 97 GLN A N 1
ATOM 807 C CA . GLN A 1 97 ? -39.623 -10.275 48.670 1.00 61.09 97 GLN A CA 1
ATOM 808 C C . GLN A 1 97 ? -39.462 -10.062 50.189 1.00 61.09 97 GLN A C 1
ATOM 810 O O . GLN A 1 97 ? -40.180 -10.690 50.969 1.00 61.09 97 GLN A O 1
ATOM 815 N N . LYS A 1 98 ? -38.558 -9.176 50.634 1.00 54.84 98 LYS A N 1
ATOM 816 C CA . LYS A 1 98 ? -38.364 -8.828 52.059 1.00 54.84 98 LYS A CA 1
ATOM 817 C C . LYS A 1 98 ? -39.194 -7.629 52.532 1.00 54.84 98 LYS A C 1
ATOM 819 O O . LYS A 1 98 ? -39.513 -7.560 53.717 1.00 54.84 98 LYS A O 1
ATOM 824 N N . THR A 1 99 ? -39.616 -6.727 51.645 1.00 47.22 99 THR A N 1
ATOM 825 C CA . THR A 1 99 ? -40.395 -5.510 51.981 1.00 47.22 99 THR A CA 1
ATOM 826 C C . THR A 1 99 ? -41.899 -5.789 52.133 1.00 47.22 99 THR A C 1
ATOM 828 O O . THR A 1 99 ? -42.738 -4.907 51.983 1.00 47.22 99 THR A O 1
ATOM 831 N N . GLY A 1 100 ? -42.259 -7.026 52.484 1.00 41.84 100 GLY A N 1
ATOM 832 C CA . GLY A 1 100 ? -43.586 -7.372 52.988 1.00 41.84 100 GLY A CA 1
ATOM 833 C C . GLY A 1 100 ? -43.808 -6.978 54.452 1.00 41.84 10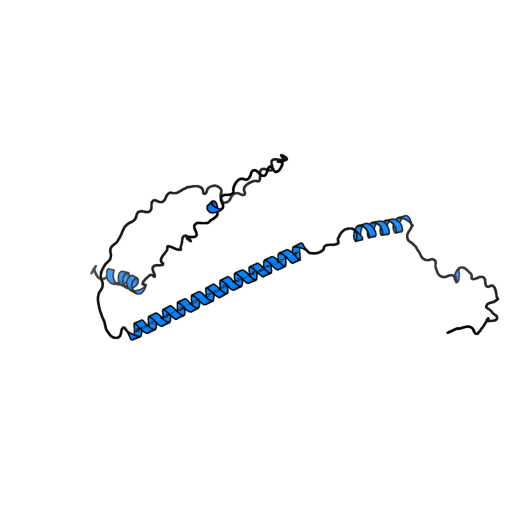0 GLY A C 1
ATOM 834 O O . GLY A 1 100 ? -44.949 -6.972 54.887 1.00 41.84 100 GLY A O 1
ATOM 835 N N . ASN A 1 101 ? -42.759 -6.642 55.218 1.00 49.03 101 ASN A N 1
ATOM 836 C CA . ASN A 1 101 ? -42.867 -6.192 56.610 1.00 49.03 101 ASN A CA 1
ATOM 837 C C . ASN A 1 101 ? -41.627 -5.373 57.021 1.00 49.03 101 ASN A C 1
ATOM 839 O O . ASN A 1 101 ? -40.601 -5.965 57.335 1.00 49.03 101 ASN A O 1
ATOM 843 N N . SER A 1 102 ? -41.718 -4.038 57.028 1.00 36.94 102 SER A N 1
ATOM 844 C CA . SER A 1 102 ? -41.206 -3.141 58.090 1.00 36.94 102 SER A CA 1
ATOM 845 C C . SER A 1 102 ? -41.078 -1.705 57.565 1.00 36.94 102 SER A C 1
ATOM 847 O O . SER A 1 102 ? -40.121 -1.340 56.890 1.00 36.94 102 SER A O 1
ATOM 849 N N . THR A 1 103 ? -42.036 -0.863 57.947 1.00 42.72 103 THR A N 1
ATOM 850 C CA . THR A 1 103 ? -41.857 0.587 58.114 1.00 42.72 103 THR A CA 1
ATOM 851 C C . THR A 1 103 ? -40.658 0.848 59.037 1.00 42.72 103 THR A C 1
ATOM 853 O O . THR A 1 103 ? -40.480 0.056 59.956 1.00 42.72 103 THR A O 1
ATOM 856 N N . ILE A 1 104 ? -39.862 1.909 58.817 1.00 41.97 104 ILE A N 1
ATOM 857 C CA . ILE A 1 104 ? -39.264 2.805 59.843 1.00 41.97 104 ILE A CA 1
ATOM 858 C C . ILE A 1 104 ? -38.336 3.854 59.176 1.00 41.97 104 ILE A C 1
ATOM 860 O O . ILE A 1 104 ? -37.285 3.541 58.630 1.00 41.97 104 ILE A O 1
ATOM 864 N N . ASN A 1 105 ? -38.786 5.105 59.302 1.00 36.38 105 ASN A N 1
ATOM 865 C CA . ASN A 1 105 ? -38.122 6.350 59.721 1.00 36.38 105 ASN A CA 1
ATOM 866 C C . ASN A 1 105 ? -36.845 6.891 59.044 1.00 36.38 105 ASN A C 1
ATOM 868 O O . ASN A 1 105 ? -35.729 6.418 59.234 1.00 36.38 105 ASN A O 1
ATOM 872 N N . THR A 1 106 ? -37.064 8.070 58.457 1.00 43.47 106 THR A N 1
ATOM 873 C CA . THR A 1 106 ? -36.200 9.253 58.354 1.00 43.47 106 THR A CA 1
ATOM 874 C C . THR A 1 106 ? -35.287 9.501 59.560 1.00 43.47 106 THR A C 1
ATOM 876 O O . THR A 1 106 ? -35.778 9.653 60.680 1.00 43.47 106 THR A O 1
ATOM 879 N N . LYS A 1 107 ? -33.980 9.692 59.312 1.00 35.53 107 LYS A N 1
ATOM 880 C CA . LYS A 1 107 ? -33.098 10.549 60.128 1.00 35.53 107 LYS A CA 1
ATOM 881 C C . LYS A 1 107 ? -32.024 11.242 59.279 1.00 35.53 107 LYS A C 1
ATOM 883 O O . LYS A 1 107 ? -31.304 10.605 58.521 1.00 35.53 107 LYS A O 1
ATOM 888 N N . ASN A 1 108 ? -31.980 12.556 59.479 1.00 40.16 108 ASN A N 1
ATOM 889 C CA . ASN A 1 108 ? -31.031 13.581 59.047 1.00 40.16 108 ASN A CA 1
ATOM 890 C C . ASN A 1 108 ? -29.555 13.166 59.089 1.00 40.16 108 ASN A C 1
ATOM 892 O O . ASN A 1 108 ? -29.133 12.606 60.099 1.00 40.16 108 ASN A O 1
ATOM 896 N N . ILE A 1 109 ? -28.767 13.601 58.097 1.00 44.59 109 ILE A N 1
ATOM 897 C CA . ILE A 1 109 ? -27.338 13.911 58.264 1.00 44.59 109 ILE A CA 1
ATOM 898 C C . ILE A 1 109 ? -27.018 15.193 57.484 1.00 44.59 109 ILE A C 1
ATOM 900 O O . ILE A 1 109 ? -27.509 15.426 56.382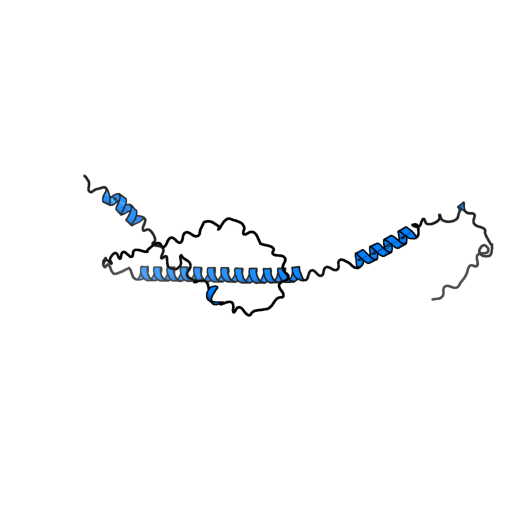 1.00 44.59 109 ILE A O 1
ATOM 904 N N . GLU A 1 110 ? -26.262 16.042 58.161 1.00 34.94 110 GLU A N 1
ATOM 905 C CA . GLU A 1 110 ? -26.090 17.473 57.981 1.00 34.94 110 GLU A CA 1
ATOM 906 C C . GLU A 1 110 ? -25.125 17.859 56.853 1.00 34.94 110 GLU A C 1
ATOM 908 O O . GLU A 1 110 ? -24.228 17.122 56.447 1.00 34.94 110 GLU A O 1
ATOM 913 N N . SER A 1 111 ? -25.317 19.094 56.399 1.00 40.59 111 SER A N 1
ATOM 914 C CA . SER A 1 111 ? -24.428 19.898 55.571 1.00 40.59 111 SER A CA 1
ATOM 915 C C . SER A 1 111 ? -23.017 20.010 56.151 1.00 40.59 111 SER A C 1
ATOM 917 O O . SER A 1 111 ? -22.853 20.497 57.269 1.00 40.59 111 SER A O 1
ATOM 919 N N . SER A 1 112 ? -22.001 19.689 55.351 1.00 35.44 112 SER A N 1
ATOM 920 C CA . SER A 1 112 ? -20.637 20.183 55.560 1.00 35.44 112 SER A CA 1
ATOM 921 C C . SER A 1 112 ? -20.196 20.975 54.335 1.00 35.44 112 SER A C 1
ATOM 923 O O . SER A 1 112 ? -20.157 20.482 53.210 1.00 35.44 112 SER A O 1
ATOM 925 N N . SER A 1 113 ? -19.972 22.259 54.579 1.00 46.44 113 SER A N 1
ATOM 926 C CA . SER A 1 113 ? -19.457 23.264 53.667 1.00 46.44 113 SER A CA 1
ATOM 927 C C . SER A 1 113 ? -17.937 23.153 53.588 1.00 46.44 113 SER A C 1
ATOM 929 O O . SER A 1 113 ? -17.265 23.598 54.516 1.00 46.44 113 SER A O 1
ATOM 931 N N . ASP A 1 114 ? -17.406 22.645 52.478 1.00 32.56 114 ASP A N 1
ATOM 932 C CA . ASP A 1 114 ? -15.973 22.719 52.192 1.00 32.56 114 ASP A CA 1
ATOM 933 C C . ASP A 1 114 ? -15.721 23.654 51.007 1.00 32.56 114 ASP A C 1
ATOM 935 O O . ASP A 1 114 ? -16.050 23.387 49.851 1.00 32.56 114 ASP A O 1
ATOM 939 N N . ASN A 1 115 ? -15.162 24.814 51.346 1.00 46.16 115 ASN A N 1
ATOM 940 C CA . ASN A 1 115 ? -14.708 25.836 50.418 1.00 46.16 115 ASN A CA 1
ATOM 941 C C . ASN A 1 115 ? -13.490 25.317 49.642 1.00 46.16 115 ASN A C 1
ATOM 943 O O . ASN A 1 115 ? -12.363 25.372 50.136 1.00 46.16 115 ASN A O 1
ATOM 947 N N . ALA A 1 116 ? -13.696 24.853 48.409 1.00 36.12 116 ALA A N 1
ATOM 948 C CA . ALA A 1 116 ? -12.599 24.597 47.486 1.00 36.12 116 ALA A CA 1
ATOM 949 C C . ALA A 1 116 ? -12.086 25.931 46.917 1.00 36.12 116 ALA A C 1
ATOM 951 O O . ALA A 1 116 ? -12.747 26.608 46.128 1.00 36.12 116 ALA A O 1
ATOM 952 N N . VAL A 1 117 ? -10.888 26.314 47.355 1.00 37.84 117 VAL A N 1
ATOM 953 C CA . VAL A 1 117 ? -10.093 27.412 46.803 1.00 37.84 117 VAL A CA 1
ATOM 954 C C . VAL A 1 117 ? -9.791 27.105 45.334 1.00 37.84 117 VAL A C 1
ATOM 956 O O . VAL A 1 117 ? -8.967 26.248 45.026 1.00 37.84 117 VAL A O 1
ATOM 959 N N . TYR A 1 118 ? -10.435 27.821 44.413 1.00 40.66 118 TYR A N 1
ATOM 960 C CA . TYR A 1 118 ? -10.050 27.812 43.005 1.00 40.66 118 TYR A CA 1
ATOM 961 C C . TYR A 1 118 ? -8.724 28.564 42.844 1.00 40.66 118 TYR A C 1
ATOM 963 O O . TYR A 1 118 ? -8.701 29.791 42.743 1.00 40.66 118 TYR A O 1
ATOM 971 N N . GLN A 1 119 ? -7.601 27.845 42.798 1.00 41.72 119 GLN A N 1
ATOM 972 C CA . GLN A 1 119 ? -6.384 28.411 42.223 1.00 41.72 119 GLN A CA 1
ATOM 973 C C . GLN A 1 119 ? -6.544 28.479 40.701 1.00 41.72 119 GLN A C 1
ATOM 975 O O . GLN A 1 119 ? -6.377 27.496 39.983 1.00 41.72 119 GLN A O 1
ATOM 980 N N . SER A 1 120 ? -6.892 29.665 40.206 1.00 41.47 120 SER A N 1
ATOM 981 C CA . SER A 1 120 ? -6.864 29.992 38.783 1.00 41.47 120 SER A CA 1
ATOM 982 C C . SER A 1 120 ? -5.408 30.156 38.334 1.00 41.47 120 SER A C 1
ATOM 984 O O . SER A 1 120 ? -4.841 31.248 38.388 1.00 41.47 120 SER A O 1
ATOM 986 N N . MET A 1 121 ? -4.775 29.065 37.894 1.00 42.97 121 MET A N 1
ATOM 987 C CA . MET A 1 121 ? -3.542 29.159 37.112 1.00 42.97 121 MET A CA 1
ATOM 988 C C . MET A 1 121 ? -3.901 29.539 35.673 1.00 42.97 121 MET A C 1
ATOM 990 O O . MET A 1 121 ? -4.186 28.699 34.820 1.00 42.97 121 MET A O 1
ATOM 994 N N . ASN A 1 122 ? -3.922 30.846 35.417 1.00 48.78 122 ASN A N 1
ATOM 995 C CA . ASN A 1 122 ? -4.074 31.426 34.087 1.00 48.78 122 ASN A CA 1
ATOM 996 C C . ASN A 1 122 ? -2.835 31.128 33.227 1.00 48.78 122 ASN A C 1
ATOM 998 O O . ASN A 1 122 ? -1.928 31.950 33.103 1.00 48.78 122 ASN A O 1
ATOM 1002 N N . HIS A 1 123 ? -2.811 29.954 32.598 1.00 53.41 123 HIS A N 1
ATOM 1003 C CA . HIS A 1 123 ? -1.834 29.594 31.566 1.00 53.41 123 HIS A CA 1
ATOM 1004 C C . HIS A 1 123 ? -2.530 29.171 30.262 1.00 53.41 123 HIS A C 1
ATOM 1006 O O . HIS A 1 123 ? -2.116 28.224 29.607 1.00 53.41 123 HIS A O 1
ATOM 1012 N N . HIS A 1 124 ? -3.607 29.858 29.864 1.00 53.53 124 HIS A N 1
ATOM 1013 C CA . HIS A 1 124 ? -4.356 29.520 28.644 1.00 53.53 124 HIS A CA 1
ATOM 1014 C C . HIS A 1 124 ? -4.067 30.453 27.451 1.00 53.53 124 HIS A C 1
ATOM 1016 O O . HIS A 1 124 ? -4.860 30.520 26.519 1.00 53.53 124 HIS A O 1
ATOM 1022 N N . SER A 1 125 ? -2.978 31.224 27.430 1.00 58.09 125 SER A N 1
ATOM 1023 C CA . SER A 1 125 ? -2.780 32.205 26.345 1.00 58.09 125 SER A CA 1
ATOM 1024 C C . SER A 1 125 ? -2.166 31.637 25.058 1.00 58.09 125 SER A C 1
ATOM 1026 O O . SER A 1 125 ? -2.217 32.316 24.040 1.00 58.09 125 SER A O 1
ATOM 1028 N N . ASN A 1 126 ? -1.639 30.403 25.051 1.00 61.66 126 ASN A N 1
ATOM 1029 C CA . ASN A 1 126 ? -0.894 29.866 23.894 1.00 61.66 126 ASN A CA 1
ATOM 1030 C C . ASN A 1 126 ? -1.301 28.453 23.430 1.00 61.66 126 ASN A C 1
ATOM 1032 O O . ASN A 1 126 ? -0.638 27.872 22.581 1.00 61.66 126 ASN A O 1
ATOM 1036 N N . ILE A 1 127 ? -2.396 27.883 23.939 1.00 65.38 127 ILE A N 1
ATOM 1037 C CA . ILE A 1 127 ? -2.805 26.500 23.605 1.00 65.38 127 ILE A CA 1
ATOM 1038 C C . ILE A 1 127 ? -3.326 26.307 22.169 1.00 65.38 127 ILE A C 1
ATOM 1040 O O . ILE A 1 127 ? -3.461 25.174 21.720 1.00 65.38 127 ILE A O 1
ATOM 1044 N N . LEU A 1 128 ? -3.614 27.389 21.441 1.00 65.50 128 LEU A N 1
ATOM 1045 C CA . LEU A 1 128 ? -4.135 27.337 20.067 1.00 65.50 128 LEU A CA 1
ATOM 1046 C C . LEU A 1 128 ? -3.164 27.902 19.025 1.00 65.50 128 LEU A C 1
ATOM 1048 O O . LEU A 1 128 ? -3.540 28.060 17.864 1.00 65.50 128 LEU A O 1
ATOM 1052 N N . THR A 1 129 ? -1.927 28.223 19.411 1.00 69.44 129 THR A N 1
ATOM 1053 C CA . THR A 1 129 ? -0.922 28.709 18.465 1.00 69.44 129 THR A CA 1
ATOM 1054 C C . THR A 1 129 ? 0.033 27.575 18.087 1.00 69.44 129 THR A C 1
ATOM 1056 O O . THR A 1 129 ? 0.544 26.874 18.963 1.00 69.44 129 THR A O 1
ATOM 1059 N N . PRO A 1 130 ? 0.276 27.334 16.784 1.00 66.12 130 PRO A N 1
ATOM 1060 C CA . PRO A 1 130 ? 1.250 26.335 16.370 1.00 66.12 130 PRO A CA 1
ATOM 1061 C C . PRO A 1 130 ? 2.636 26.763 16.856 1.00 66.12 130 PRO A C 1
ATOM 1063 O O . PRO A 1 130 ? 3.080 27.873 16.565 1.00 66.12 130 PRO A O 1
ATOM 1066 N N . ILE A 1 131 ? 3.317 25.886 17.595 1.00 70.12 131 ILE A N 1
ATOM 1067 C CA . ILE A 1 131 ? 4.678 26.130 18.081 1.00 70.12 131 ILE A CA 1
ATOM 1068 C C . ILE A 1 131 ? 5.619 26.121 16.865 1.00 70.12 131 ILE A C 1
ATOM 1070 O O . ILE A 1 131 ? 5.762 25.077 16.221 1.00 70.12 131 ILE A O 1
ATOM 1074 N N . PRO A 1 132 ? 6.267 27.246 16.514 1.00 57.91 132 PRO A N 1
ATOM 1075 C CA . PRO A 1 132 ? 7.223 27.260 15.422 1.00 57.91 132 PRO A CA 1
ATOM 1076 C C . PRO A 1 132 ? 8.472 26.476 15.837 1.00 57.91 132 PRO A C 1
ATOM 1078 O O . PRO A 1 132 ? 9.123 26.792 16.832 1.00 57.91 132 PRO A O 1
ATOM 1081 N N . LEU A 1 133 ? 8.819 25.451 15.060 1.00 45.59 133 LEU A N 1
ATOM 1082 C CA . LEU A 1 133 ? 10.065 24.713 15.230 1.00 45.59 133 LEU A CA 1
ATOM 1083 C C . LEU A 1 133 ? 11.234 25.633 14.857 1.00 45.59 133 LEU A C 1
ATOM 1085 O O . LEU A 1 133 ? 11.446 25.945 13.683 1.00 45.59 133 LEU A O 1
ATOM 1089 N N . SER A 1 134 ? 12.016 26.066 15.842 1.00 56.31 134 SER A N 1
ATOM 1090 C CA . SER A 1 134 ? 13.310 26.696 15.601 1.00 56.31 134 SER A CA 1
ATOM 1091 C C . SER A 1 134 ? 14.276 25.641 15.059 1.00 56.31 134 SER A C 1
ATOM 1093 O O . SER A 1 134 ? 14.895 24.879 15.795 1.00 56.31 134 SER A O 1
ATOM 1095 N N . CYS A 1 135 ? 14.404 25.574 13.733 1.00 41.59 135 CYS A N 1
ATOM 1096 C CA . CYS A 1 135 ? 15.456 24.798 13.087 1.00 41.59 135 CYS A CA 1
ATOM 1097 C C . CYS A 1 135 ? 16.793 25.536 13.249 1.00 41.59 135 CYS A C 1
ATOM 1099 O O . CYS A 1 135 ? 17.223 26.294 12.378 1.00 41.59 135 CYS A O 1
ATOM 1101 N N . THR A 1 136 ? 17.464 25.331 14.380 1.00 45.66 136 THR A N 1
ATOM 1102 C CA . THR A 1 136 ? 18.887 25.642 14.519 1.00 45.66 136 THR A CA 1
ATOM 1103 C C . THR A 1 136 ? 19.676 24.552 13.805 1.00 45.66 136 THR A C 1
ATOM 1105 O O . THR A 1 136 ? 19.801 23.428 14.284 1.00 45.66 136 THR A O 1
ATOM 1108 N N . LYS A 1 137 ? 20.214 24.887 12.629 1.00 44.03 137 LYS A N 1
ATOM 1109 C CA . LYS A 1 137 ? 21.215 24.077 11.926 1.00 44.03 137 LYS A CA 1
ATOM 1110 C C . LYS A 1 137 ? 22.518 24.070 12.728 1.00 44.03 137 LYS A C 1
ATOM 1112 O O . LYS A 1 137 ? 23.446 24.784 12.383 1.00 44.03 137 LYS A O 1
ATOM 1117 N N . ASN A 1 138 ? 22.581 23.270 13.783 1.00 42.19 138 ASN A N 1
ATOM 1118 C CA . ASN A 1 138 ? 23.826 22.891 14.432 1.00 42.19 138 ASN A CA 1
ATOM 1119 C C . ASN A 1 138 ? 23.848 21.367 14.484 1.00 42.19 138 ASN A C 1
ATOM 1121 O O . ASN A 1 138 ? 22.930 20.747 15.016 1.00 42.19 138 ASN A O 1
ATOM 1125 N N . GLN A 1 139 ? 24.873 20.772 13.876 1.00 48.88 139 GLN A N 1
ATOM 1126 C CA . GLN A 1 139 ? 25.182 19.357 14.028 1.00 48.88 139 GLN A CA 1
ATOM 1127 C C . GLN A 1 139 ? 25.401 19.086 15.520 1.00 48.88 139 GLN A C 1
ATOM 1129 O O . GLN A 1 139 ? 26.445 19.426 16.067 1.00 48.88 139 GLN A O 1
ATOM 1134 N N . VAL A 1 140 ? 24.393 18.525 16.184 1.00 38.78 140 VAL A N 1
ATOM 1135 C CA . VAL A 1 140 ? 24.525 18.000 17.541 1.00 38.78 140 VAL A CA 1
ATOM 1136 C C . VAL A 1 140 ? 24.802 16.515 17.389 1.00 38.78 140 VAL A C 1
ATOM 1138 O O . VAL A 1 140 ? 23.916 15.721 17.073 1.00 38.78 140 VAL A O 1
ATOM 1141 N N . THR A 1 141 ? 26.072 16.161 17.552 1.00 42.06 141 THR A N 1
ATOM 1142 C CA . THR A 1 141 ? 26.515 14.812 17.888 1.00 42.06 141 THR A CA 1
ATOM 1143 C C . THR A 1 141 ? 25.650 14.301 19.036 1.00 42.06 141 THR A C 1
ATOM 1145 O O . THR A 1 141 ? 25.495 14.976 20.053 1.00 42.06 141 THR A O 1
ATOM 1148 N N . MET A 1 142 ? 25.056 13.124 18.851 1.00 40.59 142 MET A N 1
ATOM 1149 C CA . MET A 1 142 ? 24.249 12.441 19.858 1.00 40.59 142 MET A CA 1
ATOM 1150 C C . MET A 1 1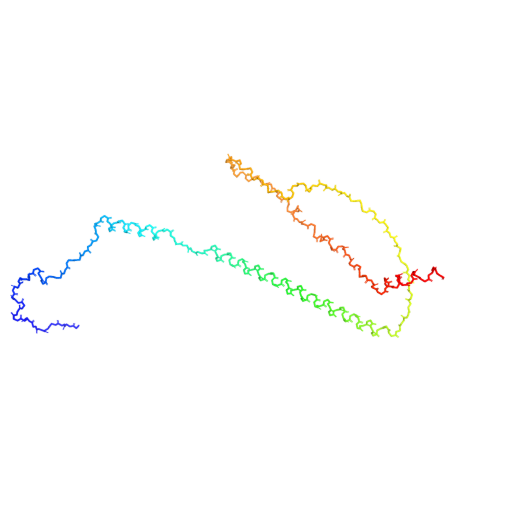42 ? 25.159 11.964 20.995 1.00 40.59 142 MET A C 1
ATOM 1152 O O . MET A 1 142 ? 25.535 10.798 21.056 1.00 40.59 142 MET A O 1
ATOM 1156 N N . GLU A 1 143 ? 25.536 12.867 21.898 1.00 46.53 143 GLU A N 1
ATOM 1157 C CA . GLU A 1 143 ? 25.879 12.464 23.255 1.00 46.53 143 GLU A CA 1
ATOM 1158 C C . GLU A 1 143 ? 24.569 12.077 23.938 1.00 46.53 143 GLU A C 1
ATOM 1160 O O . GLU A 1 143 ? 23.764 12.925 24.335 1.00 46.53 143 GLU A O 1
ATOM 1165 N N . VAL A 1 144 ? 24.345 10.765 24.030 1.00 54.12 144 VAL A N 1
ATOM 1166 C CA . VAL A 1 144 ? 23.344 10.158 24.905 1.00 54.12 144 VAL A CA 1
ATOM 1167 C C . VAL A 1 144 ? 23.785 10.458 26.332 1.00 54.12 144 VAL A C 1
ATOM 1169 O O . VAL A 1 144 ? 24.457 9.677 26.993 1.00 54.12 144 VAL A O 1
ATOM 1172 N N . LYS A 1 145 ? 23.473 11.667 26.793 1.00 56.03 145 LYS A N 1
ATOM 1173 C CA . LYS A 1 145 ? 23.437 11.945 28.214 1.00 56.03 145 LYS A CA 1
ATOM 1174 C C . LYS A 1 145 ? 22.165 11.271 28.681 1.00 56.03 145 LYS A C 1
ATOM 1176 O O . LYS A 1 145 ? 21.081 11.737 28.324 1.00 56.03 145 LYS A O 1
ATOM 1181 N N . ASP A 1 146 ? 22.327 10.163 29.396 1.00 59.00 146 ASP A N 1
ATOM 1182 C CA . ASP A 1 146 ? 21.279 9.444 30.111 1.00 59.00 146 ASP A CA 1
ATOM 1183 C C . ASP A 1 146 ? 20.563 10.426 31.041 1.00 59.00 146 ASP A C 1
ATOM 1185 O O . ASP A 1 146 ? 20.859 10.577 32.223 1.00 59.00 146 ASP A O 1
ATOM 1189 N N . LYS A 1 147 ? 19.636 11.193 30.475 1.00 63.53 147 LYS A N 1
ATOM 1190 C CA . LYS A 1 147 ? 18.600 11.858 31.232 1.00 63.53 147 LYS A CA 1
ATOM 1191 C C . LYS A 1 147 ? 17.683 10.712 31.590 1.00 63.53 147 LYS A C 1
ATOM 1193 O O . LYS A 1 147 ? 16.926 10.266 30.735 1.00 63.53 147 LYS A O 1
ATOM 1198 N N . ASN A 1 148 ? 17.830 10.186 32.802 1.00 65.38 148 ASN A N 1
ATOM 1199 C CA . ASN A 1 148 ? 16.866 9.283 33.409 1.00 65.38 148 ASN A CA 1
ATOM 1200 C C . ASN A 1 148 ? 15.494 9.949 33.291 1.00 65.38 148 ASN A C 1
ATOM 1202 O O . ASN A 1 148 ? 15.148 10.824 34.082 1.00 65.38 148 ASN A O 1
ATOM 1206 N N . ILE A 1 149 ? 14.763 9.604 32.234 1.00 70.69 149 ILE A N 1
ATOM 1207 C CA . ILE A 1 149 ? 13.395 10.047 32.035 1.00 70.69 149 ILE A CA 1
ATOM 1208 C C . ILE A 1 149 ? 12.646 9.443 33.213 1.00 70.69 149 ILE A C 1
ATOM 1210 O O . ILE A 1 149 ? 12.590 8.221 33.350 1.00 70.69 149 ILE A O 1
ATOM 1214 N N . ASN A 1 150 ? 12.173 10.295 34.118 1.00 75.25 150 ASN A N 1
ATOM 1215 C CA . ASN A 1 150 ? 11.406 9.846 35.261 1.00 75.25 150 ASN A CA 1
ATOM 1216 C C . ASN A 1 150 ? 10.063 9.338 34.739 1.00 75.25 150 ASN A C 1
ATOM 1218 O O . ASN A 1 150 ? 9.188 10.125 34.396 1.00 75.25 150 ASN A O 1
ATOM 1222 N N . ILE A 1 151 ? 9.919 8.020 34.633 1.00 74.56 151 ILE A N 1
ATOM 1223 C CA . ILE A 1 151 ? 8.707 7.382 34.099 1.00 74.56 151 ILE A CA 1
ATOM 1224 C C . ILE A 1 151 ? 7.498 7.717 34.992 1.00 74.56 151 ILE A C 1
ATOM 1226 O O . ILE A 1 151 ? 6.383 7.827 34.495 1.00 74.56 151 ILE A O 1
ATOM 1230 N N . SER A 1 152 ? 7.740 7.995 36.278 1.00 74.81 152 SER A N 1
ATOM 1231 C CA . SER A 1 152 ? 6.736 8.445 37.249 1.00 74.81 152 SER A CA 1
ATOM 1232 C C . SER A 1 152 ? 6.079 9.782 36.892 1.00 74.81 152 SER A C 1
ATOM 1234 O O . SER A 1 152 ? 4.943 10.000 37.284 1.00 74.81 152 SER A O 1
ATOM 1236 N N . ASP A 1 153 ? 6.749 10.665 36.139 1.00 75.31 153 ASP A N 1
ATOM 1237 C CA . ASP A 1 153 ? 6.148 11.940 35.699 1.00 75.31 153 ASP A CA 1
ATOM 1238 C C . ASP A 1 153 ? 5.084 11.733 34.602 1.00 75.31 153 ASP A C 1
ATOM 1240 O O . ASP A 1 153 ? 4.329 12.651 34.288 1.00 75.31 153 ASP A O 1
ATOM 1244 N N . PHE A 1 154 ? 5.034 10.539 33.996 1.00 75.50 154 PHE A N 1
ATOM 1245 C CA . PHE A 1 154 ? 4.083 10.162 32.944 1.00 75.50 154 PHE A CA 1
ATOM 1246 C C . PHE A 1 154 ? 3.029 9.156 33.419 1.00 75.50 154 PHE A C 1
ATOM 1248 O O . PHE A 1 154 ? 2.106 8.839 32.663 1.00 75.50 154 PHE A O 1
ATOM 1255 N N . GLU A 1 155 ? 3.148 8.654 34.651 1.00 70.44 155 GLU A N 1
ATOM 1256 C CA . GLU A 1 155 ? 2.069 7.938 35.326 1.00 70.44 155 GLU A CA 1
ATOM 1257 C C . GLU A 1 155 ? 0.997 8.981 35.649 1.00 70.44 155 GLU A C 1
ATOM 1259 O O . GLU A 1 155 ? 1.045 9.692 36.648 1.00 70.44 155 GLU A O 1
ATOM 1264 N N . ASN A 1 156 ? 0.067 9.141 34.712 1.00 58.91 156 ASN A N 1
ATOM 1265 C CA . ASN A 1 156 ? -1.083 10.010 34.856 1.00 58.91 156 ASN A CA 1
ATOM 1266 C C . ASN A 1 156 ? -1.811 9.616 36.147 1.00 58.91 156 ASN A C 1
ATOM 1268 O O . ASN A 1 156 ? -2.207 8.453 36.286 1.00 58.91 156 ASN A O 1
ATOM 1272 N N . ASP A 1 157 ? -2.026 10.579 37.046 1.00 58.00 157 ASP A N 1
ATOM 1273 C CA . ASP A 1 157 ? -3.044 10.498 38.088 1.00 58.00 157 ASP A CA 1
ATOM 1274 C C . ASP A 1 157 ? -4.311 9.912 37.452 1.00 58.00 157 ASP A C 1
ATOM 1276 O O . ASP A 1 157 ? -5.011 10.560 36.675 1.00 58.00 157 ASP A O 1
ATOM 1280 N N . THR A 1 158 ? -4.549 8.623 37.695 1.00 57.56 158 THR A N 1
ATOM 1281 C CA . THR A 1 158 ? -5.577 7.832 36.997 1.00 57.56 158 THR A CA 1
ATOM 1282 C C . THR A 1 158 ? -6.973 8.150 37.529 1.00 57.56 158 THR A C 1
ATOM 1284 O O . THR A 1 158 ? -7.955 7.531 37.142 1.00 57.56 158 THR A O 1
ATOM 1287 N N . TYR A 1 159 ? -7.084 9.162 38.384 1.00 60.81 159 TYR A N 1
ATOM 1288 C CA . TYR A 1 159 ? -8.356 9.730 38.771 1.00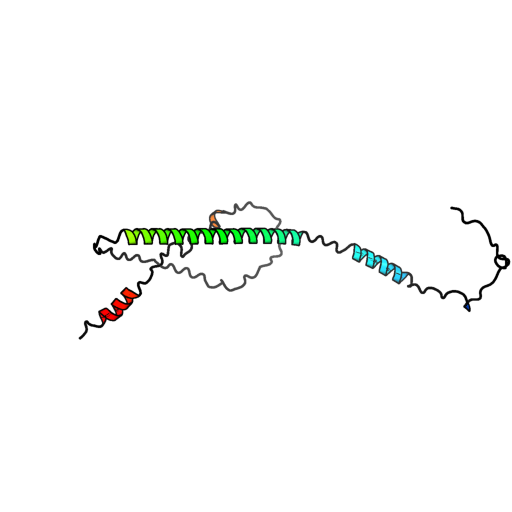 60.81 159 TYR A CA 1
ATOM 1289 C C . TYR A 1 159 ? -8.885 10.502 37.570 1.00 60.81 159 TYR A C 1
ATOM 1291 O O . TYR A 1 159 ? -8.492 11.641 37.302 1.00 60.81 159 TYR A O 1
ATOM 1299 N N . SER A 1 160 ? -9.792 9.868 36.824 1.00 70.62 160 SER A N 1
ATOM 1300 C CA . SER A 1 160 ? -10.669 10.614 35.932 1.00 70.62 160 SER A CA 1
ATOM 1301 C C . SER A 1 160 ? -11.237 11.781 36.749 1.00 70.62 160 SER A C 1
ATOM 1303 O O . SER A 1 160 ? -11.663 11.562 37.885 1.00 70.62 160 SER A O 1
ATOM 1305 N N . PRO A 1 161 ? -11.301 13.016 36.226 1.00 71.50 161 PRO A N 1
ATOM 1306 C CA . PRO A 1 161 ? -11.890 14.147 36.955 1.00 71.50 161 PRO A CA 1
ATOM 1307 C C . PRO A 1 161 ? -13.368 13.914 37.325 1.00 71.50 161 PRO A C 1
ATOM 1309 O O . PRO A 1 161 ? -13.971 14.715 38.032 1.00 71.50 161 PRO A O 1
ATOM 1312 N N . PHE A 1 162 ? -13.943 12.808 36.850 1.00 64.19 162 PHE A N 1
ATOM 1313 C CA . PHE A 1 162 ? -15.283 12.334 37.143 1.00 64.19 162 PHE A CA 1
ATOM 1314 C C . PHE A 1 162 ? -15.325 11.088 38.050 1.00 64.19 162 PHE A C 1
ATOM 1316 O O . PHE A 1 162 ? -16.421 10.691 38.425 1.00 64.19 162 PHE A O 1
ATOM 1323 N N . ASP A 1 163 ? -14.195 10.467 38.420 1.00 70.31 163 ASP A N 1
ATOM 1324 C CA . ASP A 1 163 ? -14.190 9.217 39.212 1.00 70.31 163 ASP A CA 1
ATOM 1325 C C . ASP A 1 163 ? -14.688 9.425 40.646 1.00 70.31 163 ASP A C 1
ATOM 1327 O O . ASP A 1 163 ? -15.328 8.540 41.205 1.00 70.31 163 ASP A O 1
ATOM 1331 N N . ASN A 1 164 ? -14.470 10.612 41.219 1.00 70.81 164 ASN A N 1
ATOM 1332 C CA . ASN A 1 164 ? -15.000 10.970 42.540 1.00 70.81 164 ASN A CA 1
ATOM 1333 C C . ASN A 1 164 ? -16.350 11.703 42.461 1.00 70.81 164 ASN A C 1
ATOM 1335 O O . ASN A 1 164 ? -16.872 12.158 43.478 1.00 70.81 164 ASN A O 1
ATOM 1339 N N . MET A 1 165 ? -16.914 11.867 41.260 1.00 74.44 165 MET A N 1
ATOM 1340 C CA . MET A 1 165 ? -18.196 12.538 41.079 1.00 74.44 165 MET A CA 1
ATOM 1341 C C . MET A 1 165 ? -19.321 11.509 41.174 1.00 74.44 165 MET A C 1
ATOM 1343 O O . MET A 1 165 ? -19.766 10.946 40.174 1.00 74.44 165 MET A O 1
ATOM 1347 N N . GLU A 1 166 ? -19.804 11.274 42.391 1.00 73.50 166 GLU A N 1
ATOM 1348 C CA . GLU A 1 166 ? -21.048 10.535 42.588 1.00 73.50 166 GLU A CA 1
ATOM 1349 C C . GLU A 1 166 ? -22.205 11.317 41.942 1.00 73.50 166 GLU A C 1
ATOM 1351 O O . GLU A 1 166 ? -22.514 12.451 42.320 1.00 73.50 166 GLU A O 1
ATOM 1356 N N . LEU A 1 167 ? -22.842 10.723 40.928 1.00 71.75 167 LEU A N 1
ATOM 1357 C CA . LEU A 1 167 ? -24.022 11.298 40.292 1.00 71.75 167 LEU A CA 1
ATOM 1358 C C . LEU A 1 167 ? -25.178 11.271 41.293 1.00 71.75 167 LEU A C 1
ATOM 1360 O O . LEU A 1 167 ? -25.746 10.217 41.578 1.00 71.75 167 LEU A O 1
ATOM 1364 N N . LYS A 1 168 ? -25.568 12.439 41.801 1.00 66.81 168 LYS A N 1
ATOM 1365 C CA . LYS A 1 168 ? -26.858 12.583 42.473 1.00 66.81 168 LYS A CA 1
ATOM 1366 C C . LYS A 1 168 ? -27.946 12.448 41.409 1.00 66.81 168 LYS A C 1
ATOM 1368 O O . LYS A 1 168 ? -28.053 13.301 40.531 1.00 66.81 168 LYS A O 1
ATOM 1373 N N . SER A 1 169 ? -28.727 11.369 41.461 1.00 77.31 169 SER A N 1
ATOM 1374 C CA . SER A 1 169 ? -29.957 11.289 40.673 1.00 77.31 169 SER A CA 1
ATOM 1375 C C . SER A 1 169 ? -30.926 12.308 41.249 1.00 77.31 169 SER A C 1
ATOM 1377 O O . SER A 1 169 ? -31.265 12.239 42.429 1.00 77.31 169 SER A O 1
ATOM 1379 N N . ILE A 1 170 ? -31.347 13.263 40.430 1.00 79.69 170 ILE A N 1
ATOM 1380 C CA . ILE A 1 170 ? -32.420 14.174 40.804 1.00 79.69 170 ILE A CA 1
ATOM 1381 C C . ILE A 1 170 ? -33.691 13.348 41.025 1.00 79.69 170 ILE A C 1
ATOM 1383 O O . ILE A 1 170 ? -34.014 12.456 40.236 1.00 79.69 170 ILE A O 1
ATOM 1387 N N . ASN A 1 171 ? -34.353 13.560 42.158 1.00 79.38 171 ASN A N 1
ATOM 1388 C CA . ASN A 1 171 ? -35.625 12.919 42.446 1.00 79.38 171 ASN A CA 1
ATOM 1389 C C . ASN A 1 171 ? -36.726 13.822 41.889 1.00 79.38 171 ASN A C 1
ATOM 1391 O O . ASN A 1 171 ? -37.242 14.679 42.606 1.00 79.38 171 ASN A O 1
ATOM 1395 N N . ASP A 1 172 ? -37.061 13.641 40.606 1.00 78.88 172 ASP A N 1
ATOM 1396 C CA . ASP A 1 172 ? -38.036 14.476 39.885 1.00 78.88 172 ASP A CA 1
ATOM 1397 C C . ASP A 1 172 ? -39.342 14.658 40.679 1.00 78.88 172 ASP A C 1
ATOM 1399 O O . ASP A 1 172 ? -39.934 15.732 40.687 1.00 78.88 172 ASP A O 1
ATOM 1403 N N . ILE A 1 173 ? -39.778 13.626 41.410 1.00 80.00 173 ILE A N 1
ATOM 1404 C CA . ILE A 1 173 ? -41.013 13.642 42.207 1.00 80.00 173 ILE A CA 1
ATOM 1405 C C . ILE A 1 173 ? -40.911 14.582 43.422 1.00 80.00 173 ILE A C 1
ATOM 1407 O O . ILE A 1 173 ? -41.866 15.293 43.733 1.00 80.00 173 ILE A O 1
ATOM 1411 N N . GLU A 1 174 ? -39.774 14.601 44.114 1.00 75.38 174 GLU A N 1
ATOM 1412 C CA . GLU A 1 174 ? -39.546 15.465 45.280 1.00 75.38 174 GLU A CA 1
ATOM 1413 C C . GLU A 1 174 ? -39.315 16.921 44.873 1.00 75.38 174 GLU A C 1
ATOM 1415 O O . GLU A 1 174 ? -39.852 17.826 45.512 1.00 75.38 174 GLU A O 1
ATOM 1420 N N . GLU A 1 175 ? -38.619 17.160 43.759 1.00 77.31 175 GLU A N 1
ATOM 1421 C CA . GLU A 1 175 ? -38.474 18.510 43.206 1.00 77.31 175 GLU A CA 1
ATOM 1422 C C . GLU A 1 175 ? -39.819 19.100 42.766 1.00 77.31 175 GLU A C 1
ATOM 1424 O O . GLU A 1 175 ? -40.138 20.252 43.081 1.00 77.31 175 GLU A O 1
ATOM 1429 N N . LEU A 1 176 ? -40.659 18.296 42.107 1.00 76.75 176 LEU A N 1
ATOM 1430 C CA . LEU A 1 176 ? -42.025 18.697 41.765 1.00 76.75 176 LEU A CA 1
ATOM 1431 C C . LEU A 1 176 ? -42.851 18.995 43.021 1.00 76.75 176 LEU A C 1
ATOM 1433 O O . LEU A 1 176 ? -43.588 19.984 43.053 1.00 76.75 176 LEU A O 1
ATOM 1437 N N . ALA A 1 177 ? -42.694 18.198 44.081 1.00 75.88 177 ALA A N 1
ATOM 1438 C CA . ALA A 1 177 ? -43.350 18.450 45.360 1.00 75.88 177 ALA A CA 1
ATOM 1439 C C . ALA A 1 177 ? -42.866 19.749 46.022 1.00 75.88 177 ALA A C 1
ATOM 1441 O O . ALA A 1 177 ? -43.654 20.422 46.682 1.00 75.88 177 ALA A O 1
ATOM 1442 N N . GLN A 1 178 ? -41.610 20.149 45.824 1.00 71.62 178 GLN A N 1
ATOM 1443 C CA . GLN A 1 178 ? -41.084 21.408 46.346 1.00 71.62 178 GLN A CA 1
ATOM 1444 C C . GLN A 1 178 ? -41.642 22.621 45.589 1.00 71.62 178 GLN A C 1
ATOM 1446 O O . GLN A 1 178 ? -42.061 23.591 46.220 1.00 71.62 178 GLN A O 1
ATOM 1451 N N . ILE A 1 179 ? -41.743 22.559 44.259 1.00 68.44 179 ILE A N 1
ATOM 1452 C CA . ILE A 1 179 ? -42.356 23.627 43.448 1.00 68.44 179 ILE A CA 1
ATOM 1453 C C . ILE A 1 179 ? -43.854 23.755 43.760 1.00 68.44 179 ILE A C 1
ATOM 1455 O O . ILE A 1 179 ? -44.372 24.861 43.924 1.00 68.44 179 ILE A O 1
ATOM 1459 N N . TRP A 1 180 ? -44.558 22.628 43.879 1.00 64.50 180 TRP A N 1
ATOM 1460 C CA . TRP A 1 180 ? -46.001 22.622 44.127 1.00 64.50 180 TRP A CA 1
ATOM 1461 C C . TRP A 1 180 ? -46.372 22.813 45.602 1.00 64.50 180 TRP A C 1
ATOM 1463 O O . TRP A 1 180 ? -47.422 23.381 45.889 1.00 64.50 180 TRP A O 1
ATOM 1473 N N . GLY A 1 181 ? -45.520 22.413 46.546 1.00 61.12 181 GLY A N 1
ATOM 1474 C CA . GLY A 1 181 ? -45.760 22.515 47.989 1.00 61.12 181 GLY A CA 1
ATOM 1475 C C . GLY A 1 181 ? -45.407 23.875 48.598 1.00 61.12 181 GLY A C 1
ATOM 1476 O O . GLY A 1 181 ? -46.004 24.269 49.600 1.00 61.12 181 GLY A O 1
ATOM 1477 N N . GLN A 1 182 ? -44.486 24.633 47.993 1.00 58.38 182 GLN A N 1
ATOM 1478 C CA . GLN A 1 182 ? -44.111 25.977 48.465 1.00 58.38 182 GLN A CA 1
ATOM 1479 C C . GLN A 1 182 ? -45.138 27.056 48.058 1.00 58.38 182 GLN A C 1
ATOM 1481 O O . GLN A 1 182 ? -45.160 28.136 48.644 1.00 58.38 182 GLN A O 1
ATOM 1486 N N . SER A 1 183 ? -46.034 26.766 47.103 1.00 53.53 183 SER A N 1
ATOM 1487 C CA . SER A 1 183 ? -46.980 27.751 46.549 1.00 53.53 183 SER A CA 1
ATOM 1488 C C . SER A 1 183 ? -48.313 27.889 47.305 1.00 53.53 183 SER A C 1
ATOM 1490 O O . SER A 1 183 ? -49.092 28.777 46.968 1.00 53.53 183 SER A O 1
ATOM 1492 N N . TRP A 1 184 ? -48.599 27.070 48.325 1.00 54.41 184 TRP A N 1
ATOM 1493 C CA . TRP A 1 184 ? -49.888 27.118 49.048 1.00 54.41 184 TRP A CA 1
ATOM 1494 C C . TRP A 1 184 ? -49.813 27.774 50.435 1.00 54.41 184 TRP A C 1
ATOM 1496 O O . TRP A 1 184 ? -50.803 27.785 51.155 1.00 54.41 184 TRP A O 1
ATOM 1506 N N . LYS A 1 185 ? -48.662 28.338 50.831 1.00 57.16 185 LYS A N 1
ATOM 1507 C CA . LYS A 1 185 ? -48.496 29.030 52.128 1.00 57.16 185 LYS A CA 1
ATOM 1508 C C . LYS A 1 185 ? -48.565 30.561 52.060 1.00 57.16 185 LYS A C 1
ATOM 1510 O O . LYS A 1 185 ? -48.216 31.220 53.035 1.00 57.16 185 LYS A O 1
ATOM 1515 N N . LEU A 1 186 ? -49.007 31.133 50.939 1.00 54.03 186 LEU A N 1
ATOM 1516 C CA . LEU A 1 186 ? -49.174 32.587 50.784 1.00 54.03 186 LEU A CA 1
ATOM 1517 C C . LEU A 1 186 ? -50.612 33.026 50.454 1.00 54.03 186 LEU A C 1
ATOM 1519 O O . LEU A 1 186 ? -50.804 34.138 49.970 1.00 54.03 186 LEU A O 1
ATOM 1523 N N . PHE A 1 187 ? -51.612 32.199 50.769 1.00 47.41 187 PHE A N 1
ATOM 1524 C CA . PHE A 1 187 ? -53.013 32.618 50.876 1.00 47.41 187 PHE A CA 1
ATOM 1525 C C . PHE A 1 187 ? -53.647 32.060 52.148 1.00 47.41 187 PHE A C 1
ATOM 1527 O O . PHE A 1 187 ? -53.372 30.881 52.464 1.00 47.41 187 PHE A O 1
#

Radius of gyration: 45.47 Å; chains: 1; bounding box: 80×74×121 Å

pLDDT: mean 71.02, std 19.2, range [32.56, 98.25]